Protein AF-A0A956C4Z6-F1 (afdb_monomer_lite)

Foldseek 3Di:
DDDDDDPDDDDDDPPPDPPDDPPPPPPDPPPLVVVVVVLVVLLVVLLCVLVVDPDFQDAVLVVLLVVLVCVVCVVVDPPSLQPDDDDPDQFFQQVVNVQLVVQCVPPNSSRSSSVLLSQLLQLQLVLQCVLCCLPPVDNHSVSSVVSNVVSDDPCSNNSVSLVSNLLSLLSNLLSLLVSLVVQQQCVVVVHDDPVVSVVSLLVSLVSLLVSGSSHPVSSVVSLVSSLCVLCVDGPNVSSVVSNVSCVNNVVSNVVVCVQVVPDPDDPSHDPDDDDDPDPQDDPVSVVVCVVPVPPPPDPPDPPPPD

pLDDT: mean 79.46, std 21.19, range [25.72, 98.69]

Secondary structure (DSSP, 8-state):
--------SSS-----PPP-------------HHHHHHHHHHHHHHHHHHHH-S----SHHHHHHHHHHHHHHGGG-TTHHHH-----S--TTHHHHHHHHHHHHHHHHHHHHHHHHHHHHHHHHHHHHHHHHHHH----THHHHHHHHHTSSHHHHTT-HHHHHHHHHHHHHHHHHHHHHHHHHHHHTT-S-HHHHHHHHHHHHHHHHHHHHH-HHHHHHHHHHHHHHHHHSSSHHHHHHGGGGGHHHHHHHHHHHHHHTT-SS-TT--S-------S--SHHHHHHHHHS-----S--------

Radius of gyration: 27.44 Å; chains: 1; bounding box: 96×44×82 Å

Sequence (306 aa):
MGLQASSSEASALVEDAPASAPGSAVGARVSDGPRWGALCAVVVAATLVFWLFEALPFQDLPAHAGLIAMRHRFADSAFEQQFFVLAPHIGPYSLFRFLGEGFVRVVGPVGAVRALATLPVVATPVALVFARRRLFGETSPTFGFIGVTLSFGLMTLLGFASYLLGVAVMIVGLVLWLDLLAGVDAAAAGVGTARSLRTKEIVVGLYAPLAFVAHGHAFLLLLLTCGVSAIATGARAARVVRGRAFVPALGLAAWVAWLERGATTPPGSVPVVAPLTPHFHGPLEKFELLVTPTLMTRTGIDFTVA

Structure (mmCIF, N/CA/C/O backbone):
data_AF-A0A956C4Z6-F1
#
_entry.id   AF-A0A956C4Z6-F1
#
loop_
_atom_site.group_PDB
_atom_site.id
_atom_site.type_symbol
_atom_site.label_atom_id
_atom_site.label_alt_id
_atom_site.label_comp_id
_atom_site.label_asym_id
_atom_site.label_entity_id
_atom_site.label_seq_id
_atom_site.pdbx_PDB_ins_code
_atom_site.Cartn_x
_atom_site.Cartn_y
_atom_site.Cartn_z
_atom_site.occupancy
_atom_site.B_iso_or_equiv
_atom_site.auth_seq_id
_atom_site.auth_comp_id
_atom_site.auth_asym_id
_atom_site.auth_atom_id
_atom_site.pdbx_PDB_model_num
ATOM 1 N N . MET A 1 1 ? -62.288 28.637 52.738 1.00 40.56 1 MET A N 1
ATOM 2 C CA . MET A 1 1 ? -61.504 29.634 51.977 1.00 40.56 1 MET A CA 1
ATOM 3 C C . MET A 1 1 ? -60.041 29.251 52.141 1.00 40.56 1 MET A C 1
ATOM 5 O O . MET A 1 1 ? -59.516 29.447 53.217 1.00 40.56 1 MET A O 1
ATOM 9 N N . GLY A 1 2 ? -59.382 28.519 51.251 1.00 41.69 2 GLY A N 1
ATOM 10 C CA . GLY A 1 2 ? -59.476 28.532 49.797 1.00 41.69 2 GLY A CA 1
ATOM 11 C C . GLY A 1 2 ? -58.332 29.388 49.263 1.00 41.69 2 GLY A C 1
ATOM 12 O O . GLY A 1 2 ? -58.532 30.583 49.115 1.00 41.69 2 GLY A O 1
ATOM 13 N N . LEU A 1 3 ? -57.165 28.767 49.054 1.00 39.00 3 LEU A N 1
ATOM 14 C CA . LEU A 1 3 ? -56.132 29.164 48.088 1.00 39.00 3 LEU A CA 1
ATOM 15 C C . LEU A 1 3 ? -55.118 28.015 47.932 1.00 39.00 3 LEU A C 1
ATOM 17 O O . LEU A 1 3 ? -54.241 27.791 48.763 1.00 39.00 3 LEU A O 1
ATOM 21 N N . GLN A 1 4 ? -55.334 27.257 46.859 1.00 39.28 4 GLN A N 1
ATOM 22 C CA . GLN A 1 4 ? -54.356 26.431 46.158 1.00 39.28 4 GLN A CA 1
ATOM 23 C C . GLN A 1 4 ? -53.338 27.335 45.447 1.00 39.28 4 GLN A C 1
ATOM 25 O O . GLN A 1 4 ? -53.743 28.316 44.830 1.00 39.28 4 GLN A O 1
ATOM 30 N N . ALA A 1 5 ? -52.061 26.949 45.474 1.00 40.03 5 ALA A N 1
ATOM 31 C CA . ALA A 1 5 ? -51.049 27.178 44.429 1.00 40.03 5 ALA A CA 1
ATOM 32 C C . ALA A 1 5 ? -49.787 26.399 44.855 1.00 40.03 5 ALA A C 1
ATOM 34 O O . ALA A 1 5 ? -49.103 26.768 45.802 1.00 40.03 5 ALA A O 1
ATOM 35 N N . SER A 1 6 ? -49.673 25.138 44.442 1.00 40.34 6 SER A N 1
ATOM 36 C CA . SER A 1 6 ? -48.955 24.692 43.234 1.00 40.34 6 SER A CA 1
ATOM 37 C C . SER A 1 6 ? -47.494 24.337 43.528 1.00 40.34 6 SER A C 1
ATOM 39 O O . SER A 1 6 ? -46.553 25.028 43.151 1.00 40.34 6 SER A O 1
ATOM 41 N N . SER A 1 7 ? -47.326 23.187 44.178 1.00 45.59 7 SER A N 1
ATOM 42 C CA . SER A 1 7 ? -46.167 22.318 43.995 1.00 45.59 7 SER A CA 1
ATOM 43 C C . SER A 1 7 ? -46.280 21.649 42.620 1.00 45.59 7 SER A C 1
ATOM 45 O O . SER A 1 7 ? -46.982 20.650 42.472 1.00 45.59 7 SER A O 1
ATOM 47 N N . SER A 1 8 ? -45.667 22.229 41.594 1.00 47.78 8 SER A N 1
ATOM 48 C CA . SER A 1 8 ? -45.599 21.641 40.253 1.00 47.78 8 SER A CA 1
ATOM 49 C C . SER A 1 8 ? -44.508 22.347 39.465 1.00 47.78 8 SER A C 1
ATOM 51 O O . SER A 1 8 ? -44.715 23.498 39.115 1.00 47.78 8 SER A O 1
ATOM 53 N N . GLU A 1 9 ? -43.379 21.661 39.250 1.00 43.50 9 GLU A N 1
ATOM 54 C CA . GLU A 1 9 ? -42.445 21.774 38.101 1.00 43.50 9 GLU A CA 1
ATOM 55 C C . GLU A 1 9 ? -41.021 21.322 38.481 1.00 43.50 9 GLU A C 1
ATOM 57 O O . GLU A 1 9 ? -40.045 22.054 38.362 1.00 43.50 9 GLU A O 1
ATOM 62 N N . ALA A 1 10 ? -40.871 20.083 38.958 1.00 39.84 10 ALA A N 1
ATOM 63 C CA . ALA A 1 10 ? -39.544 19.455 39.047 1.00 39.84 10 ALA A CA 1
ATOM 64 C C . ALA A 1 10 ? -39.573 17.935 38.816 1.00 39.84 10 ALA A C 1
ATOM 66 O O . ALA A 1 10 ? -38.676 17.210 39.238 1.00 39.84 10 ALA A O 1
ATOM 67 N N . SER A 1 11 ? -40.618 17.423 38.164 1.00 45.22 11 SER A N 1
ATOM 68 C CA . SER A 1 11 ? -40.744 16.001 37.851 1.00 45.22 11 SER A CA 1
ATOM 69 C C . SER A 1 11 ? -41.610 15.834 36.610 1.00 45.22 11 SER A C 1
ATOM 71 O O . SER A 1 11 ? -42.824 15.755 36.732 1.00 45.22 11 SER A O 1
ATOM 73 N N . ALA A 1 12 ? -40.987 15.901 35.429 1.00 44.72 12 ALA A N 1
ATOM 74 C CA . ALA A 1 12 ? -41.457 15.293 34.174 1.00 44.72 12 ALA A CA 1
ATOM 75 C C . ALA A 1 12 ? -40.659 15.838 32.979 1.00 44.72 12 ALA A C 1
ATOM 77 O O . ALA A 1 12 ? -41.189 16.599 32.185 1.00 44.72 12 ALA A O 1
ATOM 78 N N . LEU A 1 13 ? -39.393 15.443 32.842 1.00 40.12 13 LEU A N 1
ATOM 79 C CA . LEU A 1 13 ? -38.733 15.330 31.532 1.00 40.12 13 LEU A CA 1
ATOM 80 C C . LEU A 1 13 ? -37.767 14.136 31.583 1.00 40.12 13 LEU A C 1
ATOM 82 O O . LEU A 1 13 ? -36.566 14.249 31.359 1.00 40.12 13 LEU A O 1
ATOM 86 N N . VAL A 1 14 ? -38.311 12.973 31.952 1.00 42.25 14 VAL A N 1
ATOM 87 C CA . VAL A 1 14 ? -37.801 11.700 31.438 1.00 42.25 14 VAL A CA 1
ATOM 88 C C . VAL A 1 14 ? -38.531 11.533 30.117 1.00 42.25 14 VAL A C 1
ATOM 90 O O . VAL A 1 14 ? -39.682 11.114 30.077 1.00 42.25 14 VAL A O 1
ATOM 93 N N . GLU A 1 15 ? -37.906 12.024 29.056 1.00 40.09 15 GLU A N 1
ATOM 94 C CA . GLU A 1 15 ? -38.359 11.775 27.698 1.00 40.09 15 GLU A CA 1
ATOM 95 C C . GLU A 1 15 ? -38.112 10.284 27.438 1.00 40.09 15 GLU A C 1
ATOM 97 O O . GLU A 1 15 ? -36.966 9.835 27.361 1.00 40.09 15 GLU A O 1
ATOM 102 N N . ASP A 1 16 ? -39.196 9.506 27.432 1.00 38.66 16 ASP A N 1
ATOM 103 C CA . ASP A 1 16 ? -39.200 8.090 27.086 1.00 38.66 16 ASP A CA 1
ATOM 104 C C . ASP A 1 16 ? -38.552 7.917 25.708 1.00 38.66 16 ASP A C 1
ATOM 106 O O . ASP A 1 16 ? -39.163 8.151 24.663 1.00 38.66 16 ASP A O 1
ATOM 110 N N . ALA A 1 17 ? -37.286 7.503 25.704 1.00 40.25 17 ALA A N 1
ATOM 111 C CA . ALA A 1 17 ? -36.628 7.019 24.507 1.00 40.25 17 ALA A CA 1
ATOM 112 C C . ALA A 1 17 ? -37.447 5.826 23.983 1.00 40.25 17 ALA A C 1
ATOM 114 O O . ALA A 1 17 ? -37.621 4.850 24.722 1.00 40.25 17 ALA A O 1
ATOM 115 N N . PRO A 1 18 ? -37.962 5.856 22.740 1.00 40.34 18 PRO A N 1
ATOM 116 C CA . PRO A 1 18 ? -38.716 4.731 22.223 1.00 40.34 18 PRO A CA 1
ATOM 117 C C . PRO A 1 18 ? -37.805 3.506 22.184 1.00 40.34 18 PRO A C 1
ATOM 119 O O . PRO A 1 18 ? -36.757 3.498 21.534 1.00 40.34 18 PRO A O 1
ATOM 122 N N . ALA A 1 19 ? -38.221 2.479 22.924 1.00 38.34 19 ALA A N 1
ATOM 123 C CA . ALA A 1 19 ? -37.594 1.174 22.967 1.00 38.34 19 ALA A CA 1
ATOM 124 C C . ALA A 1 19 ? -37.327 0.675 21.541 1.00 38.34 19 ALA A C 1
ATOM 126 O O . ALA A 1 19 ? -38.242 0.538 20.727 1.00 38.34 19 ALA A O 1
ATOM 127 N N . SER A 1 20 ? -36.056 0.405 21.252 1.00 40.53 20 SER A N 1
ATOM 128 C CA . SER A 1 20 ? -35.593 -0.218 20.019 1.00 40.53 20 SER A CA 1
ATOM 129 C C . SER A 1 20 ? -36.411 -1.480 19.745 1.00 40.53 20 SER A C 1
ATOM 131 O O . SER A 1 20 ? -36.286 -2.478 20.455 1.00 40.53 20 SER A O 1
ATOM 133 N N . ALA A 1 21 ? -37.260 -1.441 18.720 1.00 36.41 21 ALA A N 1
ATOM 134 C CA . ALA A 1 21 ? -38.027 -2.601 18.298 1.00 36.41 21 ALA A CA 1
ATOM 135 C C . ALA A 1 21 ? -37.069 -3.748 17.906 1.00 36.41 21 ALA A C 1
ATOM 137 O O . ALA A 1 21 ? -36.189 -3.539 17.063 1.00 36.41 21 ALA A O 1
ATOM 138 N N . PRO A 1 22 ? -37.228 -4.973 18.444 1.00 45.53 22 PRO A N 1
ATOM 139 C CA . PRO A 1 22 ? -36.510 -6.144 17.961 1.00 45.53 22 PRO A CA 1
ATOM 140 C C . PRO A 1 22 ? -37.179 -6.627 16.669 1.00 45.53 22 PRO A C 1
ATOM 142 O O . PRO A 1 22 ? -37.933 -7.596 16.637 1.00 45.53 22 PRO A O 1
ATOM 145 N N . GLY A 1 23 ? -36.919 -5.913 15.576 1.00 35.22 23 GLY A N 1
ATOM 146 C CA . GLY A 1 23 ? -37.319 -6.312 14.234 1.00 35.22 23 GLY A CA 1
ATOM 147 C C . GLY A 1 23 ? -36.351 -7.348 13.677 1.00 35.22 23 GLY A C 1
ATOM 148 O O . GLY A 1 23 ? -35.486 -7.017 12.870 1.00 35.22 23 GLY A O 1
ATOM 149 N N . SER A 1 24 ? -36.500 -8.607 14.095 1.00 49.44 24 SER A N 1
ATOM 150 C CA . SER A 1 24 ? -35.960 -9.762 13.369 1.00 49.44 24 SER A CA 1
ATOM 151 C C . SER A 1 24 ? -36.706 -9.893 12.038 1.00 49.44 24 SER A C 1
ATOM 153 O O . SER A 1 24 ? -37.608 -10.711 11.872 1.00 49.44 24 SER A O 1
ATOM 155 N N . ALA A 1 25 ? -36.361 -9.036 11.078 1.00 43.41 25 ALA A N 1
ATOM 156 C CA . ALA A 1 25 ? -36.674 -9.279 9.687 1.00 43.41 25 ALA A CA 1
ATOM 157 C C . ALA A 1 25 ? -35.674 -10.329 9.199 1.00 43.41 25 ALA A C 1
ATOM 159 O O . ALA A 1 25 ? -34.523 -10.023 8.882 1.00 43.41 25 ALA A O 1
ATOM 160 N N . VAL A 1 26 ? -36.119 -11.585 9.147 1.00 47.50 26 VAL A N 1
ATOM 161 C CA . VAL A 1 26 ? -35.497 -12.630 8.329 1.00 47.50 26 VAL A CA 1
ATOM 162 C C . VAL A 1 26 ? -35.683 -12.204 6.871 1.00 47.50 26 VAL A C 1
ATOM 164 O O . VAL A 1 26 ? -36.580 -12.655 6.166 1.00 47.50 26 VAL A O 1
ATOM 167 N N . GLY A 1 27 ? -34.879 -11.233 6.443 1.00 44.81 27 GLY A N 1
ATOM 168 C CA . GLY A 1 27 ? -34.802 -10.804 5.062 1.00 44.81 27 GLY A CA 1
ATOM 169 C C . GLY A 1 27 ? -34.273 -11.970 4.244 1.00 44.81 27 GLY A C 1
ATOM 170 O O . GLY A 1 27 ? -33.222 -12.533 4.566 1.00 44.81 27 GLY A O 1
ATOM 171 N N . ALA A 1 28 ? -35.014 -12.346 3.203 1.00 45.59 28 ALA A N 1
ATOM 172 C CA . ALA A 1 28 ? -34.539 -13.265 2.184 1.00 45.59 28 ALA A CA 1
ATOM 173 C C . ALA A 1 28 ? -33.113 -12.854 1.789 1.00 45.59 28 ALA A C 1
ATOM 175 O O . ALA A 1 28 ? -32.886 -11.713 1.383 1.00 45.59 28 ALA A O 1
ATOM 176 N N . ARG A 1 29 ? -32.140 -13.759 1.960 1.00 56.44 29 ARG A N 1
ATOM 177 C CA . ARG A 1 29 ? -30.768 -13.537 1.495 1.00 56.44 29 ARG A CA 1
ATOM 178 C C . ARG A 1 29 ? -30.821 -13.425 -0.023 1.00 56.44 29 ARG A C 1
ATOM 180 O O . ARG A 1 29 ? -30.769 -14.434 -0.720 1.00 56.44 29 ARG A O 1
ATOM 187 N N . VAL A 1 30 ? -30.967 -12.205 -0.532 1.00 62.41 30 VAL A N 1
ATOM 188 C CA . VAL A 1 30 ? -30.749 -11.910 -1.945 1.00 62.41 30 VAL A CA 1
ATOM 189 C C . VAL A 1 30 ? -29.339 -12.394 -2.245 1.00 62.41 30 VAL A C 1
ATOM 191 O O . VAL A 1 30 ? -28.389 -11.989 -1.575 1.00 62.41 30 VAL A O 1
ATOM 194 N N . SER A 1 31 ? -29.199 -13.334 -3.180 1.00 74.75 31 SER A N 1
ATOM 195 C CA . SER A 1 31 ? -27.875 -13.846 -3.505 1.00 74.75 31 SER A CA 1
ATOM 196 C C . SER A 1 31 ? -27.073 -12.693 -4.103 1.00 74.75 31 SER A C 1
ATOM 198 O O . SER A 1 31 ? -27.424 -12.194 -5.171 1.00 74.75 31 SER A O 1
ATOM 200 N N . ASP A 1 32 ? -25.997 -12.271 -3.445 1.00 84.00 32 ASP A N 1
ATOM 201 C CA . ASP A 1 32 ? -25.105 -11.240 -3.989 1.00 84.00 32 ASP A CA 1
ATOM 202 C C . ASP A 1 32 ? -24.215 -11.774 -5.128 1.00 84.00 32 ASP A C 1
ATOM 204 O O . ASP A 1 32 ? -23.458 -11.016 -5.734 1.00 84.00 32 ASP A O 1
ATOM 208 N N . GLY A 1 33 ? -24.319 -13.067 -5.462 1.00 89.56 33 GLY A N 1
ATOM 209 C CA . GLY A 1 33 ? -23.545 -13.737 -6.513 1.00 89.56 33 GLY A CA 1
ATOM 210 C C . GLY A 1 33 ? -23.500 -12.982 -7.850 1.00 89.56 33 GLY A C 1
ATOM 211 O O . GLY A 1 33 ? -22.400 -12.734 -8.345 1.00 89.56 33 GLY A O 1
ATOM 212 N N . PRO A 1 34 ? -24.637 -12.526 -8.413 1.00 94.31 34 PRO A N 1
ATOM 213 C CA . PRO A 1 34 ? -24.643 -11.745 -9.650 1.00 94.31 34 PRO A CA 1
ATOM 214 C C . PRO A 1 34 ? -23.878 -10.419 -9.543 1.00 94.31 34 PRO A C 1
ATOM 216 O O . PRO A 1 34 ? -23.201 -10.023 -10.487 1.00 94.31 34 PRO A O 1
ATOM 219 N N . ARG A 1 35 ? -23.930 -9.741 -8.387 1.00 94.94 35 ARG A N 1
ATOM 220 C CA . ARG A 1 35 ? -23.218 -8.469 -8.168 1.00 94.94 35 ARG A CA 1
ATOM 221 C C . ARG A 1 35 ? -21.710 -8.675 -8.065 1.00 94.94 35 ARG A C 1
ATOM 223 O O . ARG A 1 35 ? -20.947 -7.870 -8.589 1.00 94.94 35 ARG A O 1
ATOM 230 N N . TRP A 1 36 ? -21.281 -9.761 -7.427 1.00 96.69 36 TRP A N 1
ATOM 231 C CA . TRP A 1 36 ? -19.877 -10.169 -7.402 1.00 96.69 36 TRP A CA 1
ATOM 232 C C . TRP A 1 36 ? -19.373 -10.569 -8.791 1.00 96.69 36 TRP A C 1
ATOM 234 O O . TRP A 1 36 ? -18.283 -10.157 -9.179 1.00 96.69 36 TRP A O 1
ATOM 244 N N . GLY A 1 37 ? -20.188 -11.289 -9.568 1.00 97.12 37 GLY A N 1
ATOM 245 C CA . GLY A 1 37 ? -19.902 -11.579 -10.975 1.00 97.12 37 GLY A CA 1
ATOM 246 C C . GLY A 1 37 ? -19.734 -10.304 -11.805 1.00 97.12 37 GLY A C 1
ATOM 247 O O . GLY A 1 37 ? -18.757 -10.175 -12.540 1.00 97.12 37 GLY A O 1
ATOM 248 N N . ALA A 1 38 ? -20.626 -9.326 -11.622 1.00 97.12 38 ALA A N 1
ATOM 249 C CA . ALA A 1 38 ? -20.527 -8.021 -12.269 1.00 97.12 38 ALA A CA 1
ATOM 250 C C . ALA A 1 38 ? -19.259 -7.254 -11.855 1.00 97.12 38 ALA A C 1
ATOM 252 O O . ALA A 1 38 ? -18.588 -6.692 -12.716 1.00 97.12 38 ALA A O 1
ATOM 253 N N . LEU A 1 39 ? -18.880 -7.271 -10.570 1.00 97.44 39 LEU A N 1
ATOM 254 C CA . LEU A 1 39 ? -17.631 -6.656 -10.112 1.00 97.44 39 LEU A CA 1
ATOM 255 C C . LEU A 1 39 ? -16.415 -7.305 -10.782 1.00 97.44 39 LEU A C 1
ATOM 257 O O . LEU A 1 39 ? -15.559 -6.592 -11.295 1.00 97.44 39 LEU A O 1
ATOM 261 N N . CYS A 1 40 ? -16.349 -8.638 -10.822 1.00 97.62 40 CYS A N 1
ATOM 262 C CA . CYS A 1 40 ? -15.264 -9.349 -11.498 1.00 97.62 40 CYS A CA 1
ATOM 263 C C . CYS A 1 40 ? -15.195 -8.991 -12.986 1.00 97.62 40 CYS A C 1
ATOM 265 O O . CYS A 1 40 ? -14.111 -8.706 -13.489 1.00 97.62 40 CYS A O 1
ATOM 267 N N . ALA A 1 41 ? -16.337 -8.954 -13.679 1.00 97.88 41 ALA A N 1
ATOM 268 C CA . ALA A 1 41 ? -16.397 -8.567 -15.086 1.00 97.88 41 ALA A CA 1
ATOM 269 C C . ALA A 1 41 ? -15.901 -7.129 -15.306 1.00 97.88 41 ALA A C 1
ATOM 271 O O . ALA A 1 41 ? -15.117 -6.883 -16.220 1.00 97.88 41 ALA A O 1
ATOM 272 N N . VAL A 1 42 ? -16.297 -6.192 -14.438 1.00 97.69 42 VAL A N 1
ATOM 273 C CA . VAL A 1 42 ? -15.848 -4.795 -14.491 1.00 97.69 42 VAL A CA 1
ATOM 274 C C . VAL A 1 42 ? -14.353 -4.675 -14.202 1.00 97.69 42 VAL A C 1
ATOM 276 O O . VAL A 1 42 ? -13.669 -3.949 -14.915 1.00 97.69 42 VAL A O 1
ATOM 279 N N . VAL A 1 43 ? -13.818 -5.402 -13.215 1.00 97.62 43 VAL A N 1
ATOM 280 C CA . VAL A 1 43 ? -12.372 -5.436 -12.947 1.00 97.62 43 VAL A CA 1
ATOM 281 C C . VAL A 1 43 ? -11.623 -5.979 -14.162 1.00 97.62 43 VAL A C 1
ATOM 283 O O . VAL A 1 43 ? -10.664 -5.355 -14.592 1.00 97.62 43 VAL A O 1
ATOM 286 N N . VAL A 1 44 ? -12.069 -7.082 -14.770 1.00 97.38 44 VAL A N 1
ATOM 287 C CA . VAL A 1 44 ? -11.440 -7.624 -15.989 1.00 97.38 44 VAL A CA 1
ATOM 288 C C . VAL A 1 44 ? -11.490 -6.611 -17.136 1.00 97.38 44 VAL A C 1
ATOM 290 O O . VAL A 1 44 ? -10.469 -6.343 -17.759 1.00 97.38 44 VAL A O 1
ATOM 293 N N . ALA A 1 45 ? -12.644 -5.995 -17.396 1.00 96.19 45 ALA A N 1
ATOM 294 C CA . ALA A 1 45 ? -12.768 -4.968 -18.428 1.00 96.19 45 ALA A CA 1
ATOM 295 C C . ALA A 1 45 ? -11.839 -3.770 -18.163 1.00 96.19 45 ALA A C 1
ATOM 297 O O . ALA A 1 45 ? -11.189 -3.266 -19.077 1.00 96.19 45 ALA A O 1
ATOM 298 N N . ALA A 1 46 ? -11.732 -3.352 -16.903 1.00 94.12 46 ALA A N 1
ATOM 299 C CA . ALA A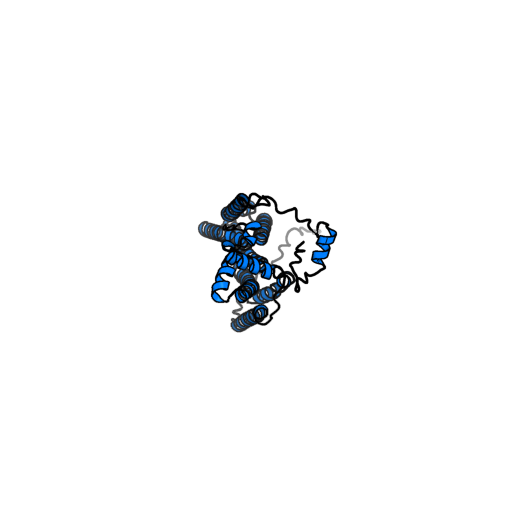 1 46 ? -10.853 -2.280 -16.473 1.00 94.12 46 ALA A CA 1
ATOM 300 C C . ALA A 1 46 ? -9.370 -2.621 -16.664 1.00 94.12 46 ALA A C 1
ATOM 302 O O . ALA A 1 46 ? -8.604 -1.762 -17.081 1.00 94.12 46 ALA A O 1
ATOM 303 N N . THR A 1 47 ? -8.934 -3.853 -16.394 1.00 94.44 47 THR A N 1
ATOM 304 C CA . THR A 1 47 ? -7.525 -4.230 -16.579 1.00 94.44 47 THR A CA 1
ATOM 305 C C . THR A 1 47 ? -7.155 -4.380 -18.050 1.00 94.44 47 THR A C 1
ATOM 307 O O . THR A 1 47 ? -6.026 -4.059 -18.423 1.00 94.44 47 THR A O 1
ATOM 310 N N . LEU A 1 48 ? -8.098 -4.791 -18.907 1.00 93.69 48 LEU A N 1
ATOM 311 C CA . LEU A 1 48 ? -7.882 -4.940 -20.349 1.00 93.69 48 LEU A CA 1
ATOM 312 C C . LEU A 1 48 ? -7.395 -3.654 -21.027 1.00 93.69 48 LEU A C 1
ATOM 314 O O . LEU A 1 48 ? -6.709 -3.746 -22.042 1.00 93.69 48 LEU A O 1
ATOM 318 N N . VAL A 1 49 ? -7.645 -2.470 -20.463 1.00 89.44 49 VAL A N 1
ATOM 319 C CA . VAL A 1 49 ? -7.127 -1.209 -21.021 1.00 89.44 49 VAL A CA 1
ATOM 320 C C . VAL A 1 49 ? -5.593 -1.175 -21.097 1.00 89.44 49 VAL A C 1
ATOM 322 O O . VAL A 1 49 ? -5.038 -0.565 -22.002 1.00 89.44 49 VAL A O 1
ATOM 325 N N . PHE A 1 50 ? -4.882 -1.882 -20.214 1.00 88.81 50 PHE A N 1
ATOM 326 C CA . PHE A 1 50 ? -3.417 -1.970 -20.281 1.00 88.81 50 PHE A CA 1
ATOM 327 C C . PHE A 1 50 ? -2.925 -3.007 -21.291 1.00 88.81 50 PHE A C 1
ATOM 329 O O . PHE A 1 50 ? -1.746 -3.037 -21.629 1.00 88.81 50 PHE A O 1
ATOM 336 N N . TRP A 1 51 ? -3.802 -3.889 -21.761 1.00 90.75 51 TRP A N 1
ATOM 337 C CA . TRP A 1 51 ? -3.434 -4.998 -22.636 1.00 90.75 51 TRP A CA 1
ATOM 338 C C . TRP A 1 51 ? -3.893 -4.783 -24.078 1.00 90.75 51 TRP A C 1
ATOM 340 O O . TRP A 1 51 ? -3.192 -5.193 -25.001 1.00 90.75 51 TRP A O 1
ATOM 350 N N . LEU A 1 52 ? -5.029 -4.115 -24.278 1.00 88.62 52 LEU A N 1
ATOM 351 C CA . LEU A 1 52 ? -5.619 -3.878 -25.595 1.00 88.62 52 LEU A CA 1
ATOM 352 C C . LEU A 1 52 ? -5.055 -2.641 -26.299 1.00 88.62 52 LEU A C 1
ATOM 354 O O . LEU A 1 52 ? -5.056 -2.598 -27.524 1.00 88.62 52 LEU A O 1
ATOM 358 N N . PHE A 1 53 ? -4.559 -1.653 -25.552 1.00 81.31 53 PHE A N 1
ATOM 359 C CA . PHE A 1 53 ? -4.024 -0.421 -26.127 1.00 81.31 53 PHE A CA 1
ATOM 360 C C . PHE A 1 53 ? -2.494 -0.441 -26.163 1.00 81.31 53 PHE A C 1
ATOM 362 O O . PHE A 1 53 ? -1.829 -0.875 -25.221 1.00 81.31 53 PHE A O 1
ATOM 369 N N . GLU A 1 54 ? -1.921 0.032 -27.270 1.00 74.81 54 GLU A N 1
ATOM 370 C CA . GLU A 1 54 ? -0.466 0.130 -27.441 1.00 74.81 54 GLU A CA 1
ATOM 371 C C . GLU A 1 54 ? 0.137 1.248 -26.580 1.00 74.81 54 GLU A C 1
ATOM 373 O O . GLU A 1 54 ? 1.210 1.077 -26.003 1.00 74.81 54 GLU A O 1
ATOM 378 N N . ALA A 1 55 ? -0.584 2.364 -26.448 1.00 67.75 55 ALA A N 1
ATOM 379 C CA . ALA A 1 55 ? -0.184 3.519 -25.658 1.00 67.75 55 ALA A CA 1
ATOM 380 C C . ALA A 1 55 ? -0.505 3.308 -24.167 1.00 67.75 55 ALA A C 1
ATOM 382 O O . ALA A 1 55 ? -1.655 3.425 -23.742 1.00 67.75 55 ALA A O 1
ATOM 383 N N . LEU A 1 56 ? 0.520 2.996 -23.372 1.00 66.00 56 LEU A N 1
ATOM 384 C CA . LEU A 1 56 ? 0.423 2.904 -21.913 1.00 66.00 56 LEU A CA 1
ATOM 385 C C . LEU A 1 56 ? 0.647 4.277 -21.262 1.00 66.00 56 LEU A C 1
ATOM 387 O O . LEU A 1 56 ? 1.413 5.070 -21.800 1.00 66.00 56 LEU A O 1
ATOM 391 N N . PRO A 1 57 ? 0.039 4.558 -20.096 1.00 62.41 57 PRO A N 1
ATOM 392 C CA . PRO A 1 57 ? 0.257 5.811 -19.375 1.00 62.41 57 PRO A CA 1
ATOM 393 C C . PRO A 1 57 ? 1.747 6.090 -19.089 1.00 62.41 57 PRO A C 1
ATOM 395 O O . PRO A 1 57 ? 2.524 5.183 -18.782 1.00 62.41 57 PRO A O 1
ATOM 398 N N . PHE A 1 58 ? 2.140 7.360 -19.237 1.00 59.88 58 PHE A N 1
ATOM 399 C CA . PHE A 1 58 ? 3.354 7.717 -19.990 1.00 59.88 58 PHE A CA 1
ATOM 400 C C . PHE A 1 58 ? 4.585 8.190 -19.195 1.00 59.88 58 PHE A C 1
ATOM 402 O O . PHE A 1 58 ? 5.598 8.463 -19.832 1.00 59.88 58 PHE A O 1
ATOM 409 N N . GLN A 1 59 ? 4.572 8.289 -17.859 1.00 65.69 59 GLN A N 1
ATOM 410 C CA . GLN A 1 59 ? 5.735 8.849 -17.137 1.00 65.69 59 GLN A CA 1
ATOM 411 C C . GLN A 1 59 ? 6.492 7.815 -16.296 1.00 65.69 59 GLN A C 1
ATOM 413 O O . GLN A 1 59 ? 7.634 7.484 -16.607 1.00 65.69 59 GLN A O 1
ATOM 418 N N . ASP A 1 60 ? 5.878 7.273 -15.244 1.00 70.31 60 ASP A N 1
ATOM 419 C CA . ASP A 1 60 ? 6.626 6.476 -14.254 1.00 70.31 60 ASP A CA 1
ATOM 420 C C . ASP A 1 60 ? 6.857 5.019 -14.708 1.00 70.31 60 ASP A C 1
ATOM 422 O O . ASP A 1 60 ? 7.941 4.463 -14.542 1.00 70.31 60 ASP A O 1
ATOM 426 N N . LEU A 1 61 ? 5.878 4.393 -15.368 1.00 70.62 61 LEU A N 1
ATOM 427 C CA . LEU A 1 61 ? 5.987 3.008 -15.855 1.00 70.62 61 LEU A CA 1
ATOM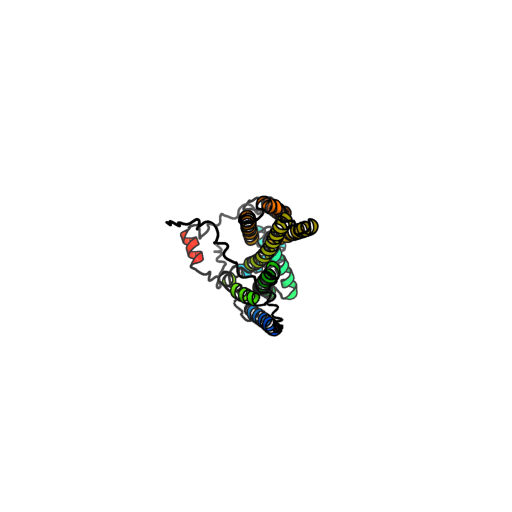 428 C C . LEU A 1 61 ? 7.149 2.780 -16.849 1.00 70.62 61 LEU A C 1
ATOM 430 O O . LEU A 1 61 ? 7.903 1.822 -16.646 1.00 70.62 61 LEU A O 1
ATOM 434 N N . PRO A 1 62 ? 7.355 3.628 -17.880 1.00 71.12 62 PRO A N 1
ATOM 435 C CA . PRO A 1 62 ? 8.535 3.532 -18.740 1.00 71.12 62 PRO A CA 1
ATOM 436 C C . PRO A 1 62 ? 9.855 3.703 -17.980 1.00 71.12 62 PRO A C 1
ATOM 438 O O . PRO A 1 62 ? 10.820 3.005 -18.291 1.00 71.12 62 PRO A O 1
ATOM 441 N N . ALA A 1 63 ? 9.899 4.561 -16.954 1.00 73.75 63 ALA A N 1
ATOM 442 C CA . ALA A 1 63 ? 11.088 4.734 -16.121 1.00 73.75 63 ALA A CA 1
ATOM 443 C C . ALA A 1 63 ? 11.428 3.449 -15.344 1.00 73.75 63 ALA A C 1
ATOM 445 O O . ALA A 1 63 ? 12.580 3.011 -15.350 1.00 73.75 63 ALA A O 1
ATOM 446 N N . HIS A 1 64 ? 10.432 2.773 -14.754 1.00 74.50 64 HIS A N 1
ATOM 447 C CA . HIS A 1 64 ? 10.642 1.467 -14.105 1.00 74.50 64 HIS A CA 1
ATOM 448 C C . HIS A 1 64 ? 11.106 0.395 -15.095 1.00 74.50 64 HIS A C 1
ATOM 450 O O . HIS A 1 64 ? 12.000 -0.388 -14.775 1.00 74.50 64 HIS A O 1
ATOM 456 N N . ALA A 1 65 ? 10.546 0.372 -16.307 1.00 74.50 65 ALA A N 1
ATOM 457 C CA . ALA A 1 65 ? 10.980 -0.541 -17.365 1.00 74.50 65 ALA A CA 1
ATOM 458 C C . ALA A 1 65 ? 12.440 -0.287 -17.771 1.00 74.50 65 ALA A C 1
ATOM 460 O O . ALA A 1 65 ? 13.227 -1.228 -17.886 1.00 74.50 65 ALA A O 1
ATOM 461 N N . GLY A 1 66 ? 12.806 0.988 -17.930 1.00 77.19 66 GLY A N 1
ATOM 462 C CA . GLY A 1 66 ? 14.165 1.433 -18.213 1.00 77.19 66 GLY A CA 1
ATOM 463 C C . GLY A 1 66 ? 15.146 1.013 -17.124 1.00 77.19 66 GLY A C 1
ATOM 464 O O . GLY A 1 66 ? 16.197 0.471 -17.446 1.00 77.19 66 GLY A O 1
ATOM 465 N N . LEU A 1 67 ? 14.780 1.160 -15.846 1.00 77.12 67 LEU A N 1
ATOM 466 C CA . LEU A 1 67 ? 15.598 0.713 -14.713 1.00 77.12 67 LEU A CA 1
ATOM 467 C C . LEU A 1 67 ? 15.795 -0.807 -14.689 1.00 77.12 67 LEU A C 1
ATOM 469 O O . LEU A 1 67 ? 16.894 -1.277 -14.390 1.00 77.12 67 LEU A O 1
ATOM 473 N N . ILE A 1 68 ? 14.758 -1.587 -15.012 1.00 75.69 68 ILE A N 1
ATOM 474 C CA . ILE A 1 68 ? 14.889 -3.044 -15.133 1.00 75.69 68 ILE A CA 1
ATOM 475 C C . ILE A 1 68 ? 15.830 -3.376 -16.294 1.00 75.69 68 ILE A C 1
ATOM 477 O O . ILE A 1 68 ? 16.809 -4.084 -16.093 1.00 75.69 68 ILE A O 1
ATOM 481 N N . ALA A 1 69 ? 15.610 -2.818 -17.485 1.00 79.62 69 ALA A N 1
ATOM 482 C CA . ALA A 1 69 ? 16.477 -3.061 -18.638 1.00 79.62 69 ALA A CA 1
ATOM 483 C C . ALA A 1 69 ? 17.937 -2.657 -18.363 1.00 79.62 69 ALA A C 1
ATOM 485 O O . ALA A 1 69 ? 18.853 -3.418 -18.669 1.00 79.62 69 ALA A O 1
ATOM 486 N N . MET A 1 70 ? 18.146 -1.498 -17.731 1.00 82.06 70 MET A N 1
ATOM 487 C CA . MET A 1 70 ? 19.451 -1.013 -17.284 1.00 82.06 70 MET A CA 1
ATOM 488 C C . MET A 1 70 ? 20.118 -2.022 -16.351 1.00 82.06 70 MET A C 1
ATOM 490 O O . MET A 1 70 ? 21.262 -2.388 -16.584 1.00 82.06 70 MET A O 1
ATOM 494 N N . ARG A 1 71 ? 19.399 -2.545 -15.349 1.00 80.50 71 ARG A N 1
ATOM 495 C CA . ARG A 1 71 ? 19.923 -3.563 -14.426 1.00 80.50 71 ARG A CA 1
ATOM 496 C C . ARG A 1 71 ? 20.407 -4.820 -15.152 1.00 80.50 71 ARG A C 1
ATOM 498 O O . ARG A 1 71 ? 21.431 -5.371 -14.763 1.00 80.50 71 ARG A O 1
ATOM 505 N N . HIS A 1 72 ? 19.683 -5.270 -16.177 1.00 81.88 72 HIS A N 1
ATOM 506 C CA . HIS A 1 72 ? 20.037 -6.472 -16.944 1.00 81.88 72 HIS A CA 1
ATOM 507 C C . HIS A 1 72 ? 21.272 -6.263 -17.831 1.00 81.88 72 HIS A C 1
ATOM 509 O O . HIS A 1 72 ? 22.027 -7.207 -18.019 1.00 81.88 72 HIS A O 1
ATOM 515 N N . ARG A 1 73 ? 21.519 -5.039 -18.324 1.00 85.00 73 ARG A N 1
ATOM 516 C CA . ARG A 1 73 ? 22.719 -4.699 -19.119 1.00 85.00 73 ARG A CA 1
ATOM 517 C C . ARG A 1 73 ? 23.875 -4.108 -18.307 1.00 85.00 73 ARG A C 1
ATOM 519 O O . ARG A 1 73 ? 24.942 -3.877 -18.863 1.00 85.00 73 ARG A O 1
ATOM 526 N N . PHE A 1 74 ? 23.668 -3.814 -17.022 1.00 83.50 74 PHE A N 1
ATOM 527 C CA . PHE A 1 74 ? 24.604 -3.023 -16.215 1.00 83.50 74 PHE A CA 1
ATOM 528 C C . PHE A 1 74 ? 25.994 -3.663 -16.123 1.00 83.50 74 PHE A C 1
ATOM 530 O O . PHE A 1 74 ? 26.998 -2.964 -16.220 1.00 83.50 74 PHE A O 1
ATOM 537 N N . ALA A 1 75 ? 26.059 -4.991 -15.976 1.00 82.38 75 ALA A N 1
ATOM 538 C CA . ALA A 1 75 ? 27.324 -5.722 -15.882 1.00 82.38 75 ALA A CA 1
ATOM 539 C C . ALA A 1 75 ? 28.194 -5.571 -17.144 1.00 82.38 75 ALA A C 1
ATOM 541 O O . ALA A 1 75 ? 29.416 -5.513 -17.036 1.00 82.38 75 ALA A O 1
ATOM 542 N N . ASP A 1 76 ? 27.557 -5.420 -18.307 1.00 85.81 76 ASP A N 1
ATOM 543 C CA . ASP A 1 76 ? 28.218 -5.392 -19.614 1.00 85.81 76 ASP A CA 1
ATOM 544 C C . ASP A 1 76 ? 28.297 -3.977 -20.219 1.00 85.81 76 ASP A C 1
ATOM 546 O O . ASP A 1 76 ? 28.822 -3.790 -21.316 1.00 85.81 76 ASP A O 1
ATOM 550 N N . SER A 1 77 ? 27.772 -2.957 -19.530 1.00 79.06 77 SER A N 1
ATOM 551 C CA . SER A 1 77 ? 27.706 -1.588 -20.044 1.00 79.06 77 SER A CA 1
ATOM 552 C C . SER A 1 77 ? 28.678 -0.657 -19.327 1.00 79.06 77 SER A C 1
ATOM 554 O O . SER A 1 77 ? 28.359 -0.067 -18.295 1.00 79.06 77 SER A O 1
ATOM 556 N N . ALA A 1 78 ? 29.850 -0.456 -19.938 1.00 79.25 78 ALA A N 1
ATOM 557 C CA . ALA A 1 78 ? 30.839 0.516 -19.469 1.00 79.25 78 ALA A CA 1
ATOM 558 C C . ALA A 1 78 ? 30.280 1.949 -19.403 1.00 79.25 78 ALA A C 1
ATOM 560 O O . ALA A 1 78 ? 30.719 2.729 -18.567 1.00 79.25 78 ALA A O 1
ATOM 561 N N . PHE A 1 79 ? 29.303 2.287 -20.255 1.00 79.00 79 PHE A N 1
ATOM 562 C CA . PHE A 1 79 ? 28.589 3.564 -20.193 1.00 79.00 79 PHE A CA 1
ATOM 563 C C . PHE A 1 79 ? 27.764 3.680 -18.905 1.00 79.00 79 PHE A C 1
ATOM 565 O O . PHE A 1 79 ? 27.951 4.620 -18.144 1.00 79.00 79 PHE A O 1
ATOM 572 N N . GLU A 1 80 ? 26.892 2.711 -18.609 1.00 77.94 80 GLU A N 1
ATOM 573 C CA . GLU A 1 80 ? 26.021 2.772 -17.422 1.00 77.94 80 GLU A CA 1
ATOM 574 C C . GLU A 1 80 ? 26.832 2.767 -16.118 1.00 77.94 80 GLU A C 1
ATOM 576 O O . GLU A 1 80 ? 26.483 3.460 -15.165 1.00 77.94 80 GLU A O 1
ATOM 581 N N . GLN A 1 81 ? 27.954 2.042 -16.089 1.00 79.69 81 GLN A N 1
ATOM 582 C CA . GLN A 1 81 ? 28.872 1.995 -14.946 1.00 79.69 81 GLN A CA 1
ATOM 583 C C . GLN A 1 81 ? 29.535 3.348 -14.632 1.00 79.69 81 GLN A C 1
ATOM 585 O O . GLN A 1 81 ? 30.070 3.519 -13.538 1.00 79.69 81 GLN A O 1
ATOM 590 N N . GLN A 1 82 ? 29.493 4.319 -15.554 1.00 71.94 82 GLN A N 1
ATOM 591 C CA . GLN A 1 82 ? 29.974 5.679 -15.291 1.00 71.94 82 GLN A CA 1
ATOM 592 C C . GLN A 1 82 ? 28.983 6.502 -14.463 1.00 71.94 82 GLN A C 1
ATOM 594 O O . GLN A 1 82 ? 29.403 7.348 -13.674 1.00 71.94 82 GLN A O 1
ATOM 599 N N . PHE A 1 83 ? 27.681 6.263 -14.641 1.00 73.44 83 PHE A N 1
ATOM 600 C CA . PHE A 1 83 ? 26.616 7.108 -14.089 1.00 73.44 83 PHE A CA 1
ATOM 601 C C . PHE A 1 83 ? 25.835 6.441 -12.958 1.00 73.44 83 PHE A C 1
ATOM 603 O O . PHE A 1 83 ? 25.237 7.130 -12.131 1.00 73.44 83 PHE A O 1
ATOM 610 N N . PHE A 1 84 ? 25.834 5.111 -12.905 1.00 75.50 84 PHE A N 1
ATOM 611 C CA . PHE A 1 84 ? 25.037 4.339 -11.966 1.00 75.50 84 PHE A CA 1
ATOM 612 C C . PHE A 1 84 ? 25.913 3.379 -11.170 1.00 75.50 84 PHE A C 1
ATOM 614 O O . PHE A 1 84 ? 26.890 2.826 -11.668 1.00 75.50 84 PHE A O 1
ATOM 621 N N . VAL A 1 85 ? 25.511 3.125 -9.927 1.00 73.06 85 VAL A N 1
ATOM 622 C CA . VAL A 1 85 ? 26.049 2.026 -9.124 1.00 73.06 85 VAL A CA 1
ATOM 623 C C . VAL A 1 85 ? 24.939 1.043 -8.792 1.00 73.06 85 VAL A C 1
ATOM 625 O O . VAL A 1 85 ? 23.760 1.400 -8.694 1.00 73.06 85 VAL A O 1
ATOM 628 N N . LEU A 1 86 ? 25.319 -0.209 -8.559 1.00 72.50 86 LEU A N 1
ATOM 629 C CA . LEU A 1 86 ? 24.378 -1.209 -8.092 1.00 72.50 86 LEU A CA 1
ATOM 630 C C . LEU A 1 86 ? 24.063 -0.985 -6.605 1.00 72.50 86 LEU A C 1
ATOM 632 O O . LEU A 1 86 ? 24.940 -1.073 -5.750 1.00 72.50 86 LEU A O 1
ATOM 636 N N . ALA A 1 87 ? 22.787 -0.763 -6.305 1.00 73.19 87 ALA A N 1
ATOM 637 C CA . ALA A 1 87 ? 22.250 -0.631 -4.954 1.00 73.19 87 ALA A CA 1
ATOM 638 C C . ALA A 1 87 ? 21.316 -1.822 -4.651 1.00 73.19 87 ALA A C 1
ATOM 640 O O . ALA A 1 87 ? 20.109 -1.735 -4.891 1.00 73.19 87 ALA A O 1
ATOM 641 N N . PRO A 1 88 ? 21.845 -2.976 -4.196 1.00 69.75 88 PRO A N 1
ATOM 642 C CA . PRO A 1 88 ? 21.066 -4.208 -4.050 1.00 69.75 88 PRO A CA 1
ATOM 643 C C . PRO A 1 88 ? 20.193 -4.242 -2.785 1.00 69.75 88 PRO A C 1
ATOM 645 O O . PRO A 1 88 ? 19.597 -5.276 -2.479 1.00 69.75 88 PRO A O 1
ATOM 648 N N . HIS A 1 89 ? 20.136 -3.155 -2.015 1.00 78.44 89 HIS A N 1
ATOM 649 C CA . HIS A 1 89 ? 19.409 -3.125 -0.754 1.00 78.44 89 HIS A CA 1
ATOM 650 C C . HIS A 1 89 ? 17.891 -3.036 -0.948 1.00 78.44 89 HIS A C 1
ATOM 652 O O . HIS A 1 89 ? 17.372 -2.508 -1.933 1.00 78.44 89 HIS A O 1
ATOM 658 N N . ILE A 1 90 ? 17.167 -3.582 0.030 1.00 84.81 90 ILE A N 1
ATOM 659 C CA . ILE A 1 90 ? 15.716 -3.433 0.134 1.00 84.81 90 ILE A CA 1
ATOM 660 C C . ILE A 1 90 ? 15.428 -1.992 0.543 1.00 84.81 90 ILE A C 1
ATOM 662 O O . ILE A 1 90 ? 16.040 -1.497 1.479 1.00 84.81 90 ILE A O 1
ATOM 666 N N . GLY A 1 91 ? 14.477 -1.344 -0.115 1.00 86.12 91 GLY A N 1
ATOM 667 C CA . GLY A 1 91 ? 14.053 0.016 0.176 1.00 86.12 91 GLY A CA 1
ATOM 668 C C . GLY A 1 91 ? 12.643 0.283 -0.348 1.00 86.12 91 GLY A C 1
ATOM 669 O O . GLY A 1 91 ? 11.915 -0.654 -0.705 1.00 86.12 91 GLY A O 1
ATOM 670 N N . PRO A 1 92 ? 12.235 1.558 -0.414 1.00 85.88 92 PRO A N 1
ATOM 671 C CA . PRO A 1 92 ? 11.018 1.942 -1.111 1.00 85.88 92 PRO A CA 1
ATOM 672 C C . PRO A 1 92 ? 11.018 1.380 -2.538 1.00 85.88 92 PRO A C 1
ATOM 674 O O . PRO A 1 92 ? 12.071 1.273 -3.169 1.00 85.88 92 PRO A O 1
ATOM 677 N N . TYR A 1 93 ? 9.843 1.027 -3.062 1.00 86.94 93 TYR A N 1
ATOM 678 C CA . TYR A 1 93 ? 9.663 0.441 -4.401 1.00 86.94 93 TYR A CA 1
ATOM 679 C C . TYR A 1 93 ? 10.227 -0.974 -4.589 1.00 86.94 93 TYR A C 1
ATOM 681 O O . TYR A 1 93 ? 10.048 -1.548 -5.667 1.00 86.94 93 TYR A O 1
ATOM 689 N N . SER A 1 94 ? 10.875 -1.579 -3.586 1.00 89.00 94 SER A N 1
ATOM 690 C CA . SER A 1 94 ? 11.418 -2.935 -3.713 1.00 89.00 94 SER A CA 1
ATOM 691 C C . SER A 1 94 ? 10.355 -3.954 -4.106 1.00 89.00 94 SER A C 1
ATOM 693 O O . SER A 1 94 ? 10.628 -4.778 -4.974 1.00 89.00 94 SER A O 1
ATOM 695 N N . LEU A 1 95 ? 9.138 -3.878 -3.554 1.00 90.06 95 LEU A N 1
ATOM 696 C CA . LEU A 1 95 ? 8.044 -4.773 -3.950 1.00 90.06 95 LEU A CA 1
ATOM 697 C C . LEU A 1 95 ? 7.766 -4.678 -5.454 1.00 90.06 95 LEU A C 1
ATOM 699 O O . LEU A 1 95 ? 7.707 -5.693 -6.142 1.00 90.06 95 LEU A O 1
ATOM 703 N N . PHE A 1 96 ? 7.635 -3.454 -5.965 1.00 88.19 96 PHE A N 1
ATOM 704 C CA . PHE A 1 96 ? 7.343 -3.201 -7.372 1.00 88.19 96 PHE A CA 1
AT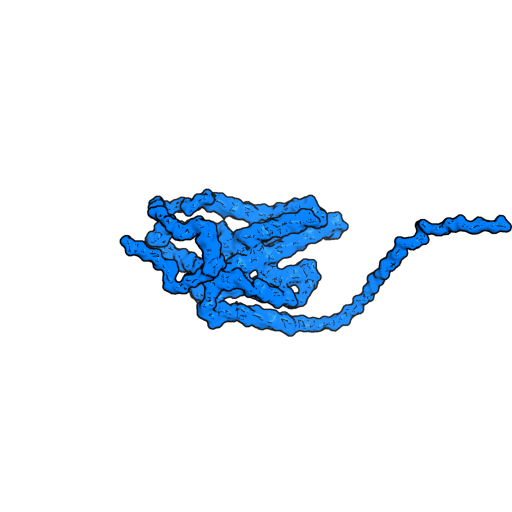OM 705 C C . PHE A 1 96 ? 8.478 -3.701 -8.279 1.00 88.19 96 PHE A C 1
ATOM 707 O O . PHE A 1 96 ? 8.220 -4.357 -9.286 1.00 88.19 96 PHE A O 1
ATOM 714 N N . ARG A 1 97 ? 9.738 -3.486 -7.875 1.00 85.94 97 ARG A N 1
ATOM 715 C CA . ARG A 1 97 ? 10.928 -4.002 -8.574 1.00 85.94 97 ARG A CA 1
ATOM 716 C C . ARG A 1 97 ? 10.963 -5.532 -8.610 1.00 85.94 97 ARG A C 1
ATOM 718 O O . ARG A 1 97 ? 11.226 -6.102 -9.665 1.00 85.94 97 ARG A O 1
ATOM 725 N N . PHE A 1 98 ? 10.692 -6.199 -7.486 1.00 89.31 98 PHE A N 1
ATOM 726 C CA . PHE A 1 98 ? 10.663 -7.665 -7.415 1.00 89.31 98 PHE A CA 1
ATOM 727 C C . PHE A 1 98 ? 9.552 -8.259 -8.283 1.00 89.31 98 PHE A C 1
ATOM 729 O O . PHE A 1 98 ? 9.793 -9.229 -9.001 1.00 89.31 98 PHE A O 1
ATOM 736 N N . LEU A 1 99 ? 8.357 -7.663 -8.257 1.00 91.44 99 LEU A N 1
ATOM 737 C CA . LEU A 1 99 ? 7.246 -8.079 -9.112 1.00 91.44 99 LEU A CA 1
ATOM 738 C C . LEU A 1 99 ? 7.575 -7.877 -10.594 1.00 91.44 99 LEU A C 1
ATOM 740 O O . LEU A 1 99 ? 7.335 -8.776 -11.393 1.00 91.44 99 LEU A O 1
ATOM 744 N N . GLY A 1 100 ? 8.184 -6.742 -10.949 1.00 88.69 100 GLY A N 1
ATOM 745 C CA . GLY A 1 100 ? 8.627 -6.465 -12.313 1.00 88.69 100 GLY A CA 1
ATOM 746 C C . GLY A 1 100 ? 9.607 -7.513 -12.825 1.00 88.69 100 GLY A C 1
ATOM 747 O O . GLY A 1 100 ? 9.363 -8.114 -13.865 1.00 88.69 100 GLY A O 1
ATOM 748 N N . GLU A 1 101 ? 10.659 -7.804 -12.058 1.00 87.50 101 GLU A N 1
ATOM 749 C CA . GLU A 1 101 ? 11.635 -8.852 -12.383 1.00 87.50 101 GLU A CA 1
ATOM 750 C C . GLU A 1 101 ? 10.972 -10.227 -12.563 1.00 87.50 101 GLU A C 1
ATOM 752 O O . GLU A 1 101 ? 11.286 -10.956 -13.504 1.00 87.50 101 GLU A O 1
ATOM 757 N N . GLY A 1 102 ? 10.021 -10.571 -11.689 1.00 90.50 102 GLY A N 1
ATOM 758 C CA . GLY A 1 102 ? 9.244 -11.803 -11.806 1.00 90.50 102 GLY A CA 1
ATOM 759 C C . GLY A 1 102 ? 8.426 -11.859 -13.098 1.00 90.50 102 GLY A C 1
ATOM 760 O O . GLY A 1 102 ? 8.471 -12.860 -13.811 1.00 90.50 102 GLY A O 1
ATOM 761 N N . PHE A 1 103 ? 7.717 -10.781 -13.437 1.00 92.19 103 PHE A N 1
ATOM 762 C CA . PHE A 1 103 ? 6.893 -10.731 -14.643 1.00 92.19 103 PHE A CA 1
ATOM 763 C C . PHE A 1 103 ? 7.712 -10.725 -15.930 1.00 92.19 103 PHE A C 1
ATOM 765 O O . PHE A 1 103 ? 7.304 -11.374 -16.892 1.00 92.19 103 PHE A O 1
ATOM 772 N N . VAL A 1 104 ? 8.877 -10.067 -15.959 1.00 88.44 104 VAL A N 1
ATOM 773 C CA . VAL A 1 104 ? 9.744 -10.048 -17.152 1.00 88.44 104 VAL A CA 1
ATOM 774 C C . VAL A 1 104 ? 10.083 -11.465 -17.608 1.00 88.44 104 VAL A C 1
ATOM 776 O O . VAL A 1 104 ? 10.061 -11.742 -18.804 1.00 88.44 104 VAL A O 1
ATOM 779 N N . ARG A 1 105 ? 10.314 -12.387 -16.667 1.00 88.50 105 ARG A N 1
ATOM 780 C CA . ARG A 1 105 ? 10.642 -13.791 -16.965 1.00 88.50 105 ARG A CA 1
ATOM 781 C C . ARG A 1 105 ? 9.491 -14.577 -17.592 1.00 88.50 105 ARG A C 1
ATOM 783 O O . ARG A 1 105 ? 9.743 -15.599 -18.216 1.00 88.50 105 ARG A O 1
ATOM 790 N N . VAL A 1 106 ? 8.248 -14.133 -17.403 1.00 92.94 106 VAL A N 1
ATOM 791 C CA . VAL A 1 106 ? 7.044 -14.859 -17.837 1.00 92.94 106 VAL A CA 1
ATOM 792 C C . VAL A 1 106 ? 6.442 -14.246 -19.099 1.00 92.94 106 VAL A C 1
ATOM 794 O O . VAL A 1 106 ? 6.051 -14.971 -20.006 1.00 92.94 106 VAL A O 1
ATOM 797 N N . VAL A 1 107 ? 6.355 -12.915 -19.162 1.00 90.38 107 VAL A N 1
ATOM 798 C CA . VAL A 1 107 ? 5.614 -12.181 -20.207 1.00 90.38 107 VAL A CA 1
ATOM 799 C C . VAL A 1 107 ? 6.480 -11.176 -20.978 1.00 90.38 107 VAL A C 1
ATOM 801 O O . VAL A 1 107 ? 5.968 -10.394 -21.781 1.00 90.38 107 VAL A O 1
ATOM 804 N N . GLY A 1 108 ? 7.794 -11.179 -20.741 1.00 86.06 108 GLY A N 1
ATOM 805 C CA . GLY A 1 108 ? 8.740 -10.240 -21.340 1.00 86.06 108 GLY A CA 1
ATOM 806 C C . GLY A 1 108 ? 8.626 -8.809 -20.789 1.00 86.06 108 GLY A C 1
ATOM 807 O O . GLY A 1 108 ? 7.738 -8.509 -19.987 1.00 86.06 108 GLY A O 1
ATOM 808 N N . PRO A 1 109 ? 9.513 -7.888 -21.214 1.00 81.50 109 PRO A N 1
ATOM 809 C CA . PRO A 1 109 ? 9.567 -6.521 -20.688 1.00 81.50 109 PRO A CA 1
ATOM 810 C C . PRO A 1 109 ? 8.262 -5.732 -20.849 1.00 81.50 109 PRO A C 1
ATOM 812 O O . PRO A 1 109 ? 7.763 -5.159 -19.884 1.00 81.50 109 PRO A O 1
ATOM 815 N N . VAL A 1 110 ? 7.664 -5.746 -22.045 1.00 82.38 110 VAL A N 1
ATOM 816 C CA . VAL A 1 110 ? 6.409 -5.022 -22.319 1.00 82.38 110 VAL A CA 1
ATOM 817 C C . VAL A 1 110 ? 5.250 -5.614 -21.515 1.00 82.38 110 VAL A C 1
ATOM 819 O O . VAL A 1 110 ? 4.480 -4.875 -20.902 1.00 82.38 110 VAL A O 1
ATOM 822 N N . GLY A 1 111 ? 5.148 -6.945 -21.457 1.00 87.31 111 GLY A N 1
ATOM 823 C CA . GLY A 1 111 ? 4.134 -7.623 -20.653 1.00 87.31 111 GLY A CA 1
ATOM 824 C C . GLY A 1 111 ? 4.283 -7.336 -19.159 1.00 87.31 111 GLY A C 1
ATOM 825 O O . GLY A 1 111 ? 3.282 -7.159 -18.471 1.00 87.31 111 GLY A O 1
ATOM 826 N N . ALA A 1 112 ? 5.514 -7.219 -18.654 1.00 88.62 112 ALA A N 1
ATOM 827 C CA . ALA A 1 112 ? 5.774 -6.923 -17.249 1.00 88.62 112 ALA A CA 1
ATOM 828 C C . ALA A 1 112 ? 5.271 -5.536 -16.845 1.00 88.62 112 ALA A C 1
ATOM 830 O O . ALA A 1 112 ? 4.627 -5.398 -15.808 1.00 88.62 112 ALA A O 1
ATOM 831 N N . VAL A 1 113 ? 5.494 -4.522 -17.684 1.00 85.44 113 VAL A N 1
ATOM 832 C CA . VAL A 1 113 ? 4.977 -3.163 -17.456 1.00 85.44 113 VAL A CA 1
ATOM 833 C C . VAL A 1 113 ? 3.448 -3.165 -17.415 1.00 85.44 113 VAL A C 1
ATOM 835 O O . VAL A 1 113 ? 2.855 -2.574 -16.514 1.00 85.44 113 VAL A O 1
ATOM 838 N N . ARG A 1 114 ? 2.797 -3.885 -18.336 1.00 89.12 114 ARG A N 1
ATOM 839 C CA . ARG A 1 114 ? 1.329 -4.021 -18.384 1.00 89.12 114 ARG A CA 1
ATOM 840 C C . ARG A 1 114 ? 0.770 -4.761 -17.171 1.00 89.12 114 ARG A C 1
ATOM 842 O O . ARG A 1 114 ? -0.236 -4.345 -16.593 1.00 89.12 114 ARG A O 1
ATOM 849 N N . ALA A 1 115 ? 1.447 -5.824 -16.743 1.00 92.50 115 ALA A N 1
ATOM 850 C CA . ALA A 1 115 ? 1.101 -6.566 -15.539 1.00 92.50 115 ALA A CA 1
ATOM 851 C C . ALA A 1 115 ? 1.234 -5.689 -14.287 1.00 92.50 115 ALA A C 1
ATOM 853 O O . ALA A 1 115 ? 0.314 -5.635 -13.475 1.00 92.50 115 ALA A O 1
ATOM 854 N N . LEU A 1 116 ? 2.322 -4.928 -14.163 1.00 91.38 116 LEU A N 1
ATOM 855 C CA . LEU A 1 116 ? 2.514 -3.976 -13.070 1.00 91.38 116 LEU A CA 1
ATOM 856 C C . LEU A 1 116 ? 1.451 -2.869 -13.065 1.00 91.38 116 LEU A C 1
ATOM 858 O O . LEU A 1 116 ? 0.931 -2.541 -12.002 1.00 91.38 116 LEU A O 1
ATOM 862 N N . ALA A 1 117 ? 1.085 -2.337 -14.235 1.00 90.06 117 ALA A N 1
ATOM 863 C CA . ALA A 1 117 ? 0.018 -1.344 -14.387 1.00 90.06 117 ALA A CA 1
ATOM 864 C C . ALA A 1 117 ? -1.369 -1.892 -14.005 1.00 90.06 117 ALA A C 1
ATOM 866 O O . ALA A 1 117 ? -2.226 -1.154 -13.526 1.00 90.06 117 ALA A O 1
ATOM 867 N N . THR A 1 118 ? -1.572 -3.200 -14.169 1.00 94.31 118 THR A N 1
ATOM 868 C CA . THR A 1 118 ? -2.812 -3.898 -13.814 1.00 94.31 118 THR A CA 1
ATOM 869 C C . THR A 1 118 ? -2.997 -4.025 -12.296 1.00 94.31 118 THR A C 1
ATOM 871 O O . THR A 1 118 ? -4.129 -3.994 -11.807 1.00 94.31 118 THR A O 1
ATOM 874 N N . LEU A 1 119 ? -1.905 -4.152 -11.530 1.00 95.06 119 LEU A N 1
ATOM 875 C CA . LEU A 1 119 ? -1.974 -4.459 -10.097 1.00 95.06 119 LEU A CA 1
ATOM 876 C C . LEU A 1 119 ? -2.813 -3.463 -9.284 1.00 95.06 119 LEU A C 1
ATOM 878 O O . LEU A 1 119 ? -3.655 -3.932 -8.520 1.00 95.06 119 LEU A O 1
ATOM 882 N N . PRO A 1 120 ? -2.668 -2.131 -9.416 1.00 93.38 120 PRO A N 1
ATOM 883 C CA . PRO A 1 120 ? -3.451 -1.194 -8.615 1.00 93.38 120 PRO A CA 1
ATOM 884 C C . PRO A 1 120 ? -4.950 -1.229 -8.923 1.00 93.38 120 PRO A C 1
ATOM 886 O O . PRO A 1 120 ? -5.752 -1.065 -8.004 1.00 93.38 120 PRO A O 1
ATOM 889 N N . VAL A 1 121 ? -5.321 -1.496 -10.183 1.00 95.00 121 VAL A N 1
ATOM 890 C CA . VAL A 1 121 ? -6.721 -1.607 -10.632 1.00 95.00 121 VAL A CA 1
ATOM 891 C C . VAL A 1 121 ? -7.416 -2.821 -10.021 1.00 95.00 121 VAL A C 1
ATOM 893 O O . VAL A 1 121 ? -8.625 -2.802 -9.820 1.00 95.00 121 VAL A O 1
ATOM 896 N N . VAL A 1 122 ? -6.659 -3.858 -9.658 1.00 97.50 122 VAL A N 1
ATOM 897 C CA . VAL A 1 122 ? -7.176 -5.017 -8.916 1.00 97.50 122 VAL A CA 1
ATOM 898 C C . VAL A 1 122 ? -7.067 -4.800 -7.405 1.00 97.50 122 VAL A C 1
ATOM 900 O O . VAL A 1 122 ? -8.018 -5.043 -6.661 1.00 97.50 122 VAL A O 1
ATOM 903 N N . ALA A 1 123 ? -5.914 -4.326 -6.932 1.00 97.81 123 ALA A N 1
ATOM 904 C CA . ALA A 1 123 ? -5.601 -4.218 -5.513 1.00 97.81 123 ALA A CA 1
ATOM 905 C C . ALA A 1 123 ? -6.484 -3.193 -4.790 1.00 97.81 123 ALA A C 1
ATOM 907 O O . ALA A 1 123 ? -6.886 -3.443 -3.657 1.00 97.81 123 ALA A O 1
ATOM 908 N N . THR A 1 124 ? -6.825 -2.072 -5.430 1.00 97.56 124 THR A N 1
ATOM 909 C CA . THR A 1 124 ? -7.636 -1.010 -4.810 1.00 97.56 124 THR A CA 1
ATOM 910 C C . THR A 1 124 ? -9.078 -1.461 -4.529 1.00 97.56 124 THR A C 1
ATOM 912 O O . THR A 1 124 ? -9.498 -1.362 -3.372 1.00 97.56 124 THR A O 1
ATOM 915 N N . PRO A 1 125 ? -9.836 -2.032 -5.493 1.00 97.81 125 PRO A N 1
ATOM 916 C CA . PRO A 1 125 ? -11.132 -2.657 -5.209 1.00 97.81 125 PRO A CA 1
ATOM 917 C C . PRO A 1 125 ? -11.069 -3.686 -4.083 1.00 97.81 125 PRO A C 1
ATOM 919 O O . PRO A 1 125 ? -11.889 -3.654 -3.165 1.00 97.81 125 PRO A O 1
ATOM 922 N N . VAL A 1 126 ? -10.076 -4.581 -4.125 1.00 98.31 126 VAL A N 1
ATOM 923 C CA . VAL A 1 126 ? -9.908 -5.634 -3.116 1.00 98.31 126 VAL A CA 1
ATOM 924 C C . VAL A 1 126 ? -9.642 -5.029 -1.737 1.00 98.31 126 VAL A C 1
ATOM 926 O O . VAL A 1 126 ? -10.255 -5.457 -0.759 1.00 98.31 126 VAL A O 1
ATOM 929 N N . ALA A 1 127 ? -8.791 -4.005 -1.650 1.00 98.31 127 ALA A N 1
ATOM 930 C CA . ALA A 1 127 ? -8.485 -3.304 -0.408 1.00 98.31 127 ALA A CA 1
ATOM 931 C C . ALA A 1 127 ? -9.721 -2.617 0.191 1.00 98.31 127 ALA A C 1
ATOM 933 O O . ALA A 1 127 ? -9.932 -2.695 1.402 1.00 98.31 127 ALA A O 1
ATOM 934 N N . LEU A 1 128 ? -10.575 -1.994 -0.630 1.00 98.00 128 LEU A N 1
ATOM 935 C CA . LEU A 1 128 ? -11.804 -1.355 -0.149 1.00 98.00 128 LEU A CA 1
ATOM 936 C C . LEU A 1 128 ? -12.854 -2.369 0.305 1.00 98.00 128 LEU A C 1
ATOM 938 O O . LEU A 1 128 ? -13.480 -2.177 1.348 1.00 98.00 128 LEU A O 1
ATOM 942 N N . VAL A 1 129 ? -13.024 -3.475 -0.420 1.00 98.00 129 VAL A N 1
ATOM 943 C CA . VAL A 1 129 ? -13.924 -4.547 0.023 1.00 98.00 129 VAL A CA 1
ATOM 944 C C . VAL A 1 129 ? -13.418 -5.179 1.320 1.00 98.00 129 VAL A C 1
ATOM 946 O O . VAL A 1 129 ? -14.196 -5.395 2.251 1.00 98.00 129 VAL A O 1
ATOM 949 N N . PHE A 1 130 ? -12.107 -5.407 1.429 1.00 98.25 130 PHE A N 1
ATOM 950 C CA . PHE A 1 130 ? -11.475 -5.839 2.671 1.00 98.25 130 PHE A CA 1
ATOM 951 C C . PHE A 1 130 ? -11.744 -4.851 3.813 1.00 98.25 130 PHE A C 1
ATOM 953 O O . PHE A 1 130 ? -12.155 -5.277 4.893 1.00 98.25 130 PHE A O 1
ATOM 960 N N . ALA A 1 131 ? -11.584 -3.547 3.572 1.00 97.88 131 ALA A N 1
ATOM 961 C CA . ALA A 1 131 ? -11.834 -2.504 4.562 1.00 97.88 131 ALA A CA 1
ATOM 962 C C . ALA A 1 131 ? -13.264 -2.562 5.107 1.00 97.88 131 ALA A C 1
ATOM 964 O O . ALA A 1 131 ? -13.470 -2.589 6.322 1.00 97.88 131 ALA A O 1
ATOM 965 N N . ARG A 1 132 ? -14.256 -2.640 4.214 1.00 96.94 132 ARG A N 1
ATOM 966 C CA . ARG A 1 132 ? -15.672 -2.690 4.598 1.00 96.94 132 ARG A CA 1
ATOM 967 C C . ARG A 1 132 ? -16.023 -3.947 5.365 1.00 96.94 132 ARG A C 1
ATOM 969 O O . ARG A 1 132 ? -16.628 -3.864 6.433 1.00 96.94 132 ARG A O 1
ATOM 976 N N . ARG A 1 133 ? -15.569 -5.098 4.873 1.00 96.62 133 ARG A N 1
ATOM 977 C CA . ARG A 1 133 ? -15.797 -6.375 5.544 1.00 96.62 133 ARG A CA 1
ATOM 978 C C . ARG A 1 133 ? -15.150 -6.404 6.921 1.00 96.62 133 ARG A C 1
ATOM 980 O O . ARG A 1 133 ? -15.754 -6.904 7.866 1.00 96.62 133 ARG A O 1
ATOM 987 N N . ARG A 1 134 ? -13.929 -5.879 7.049 1.00 96.88 134 ARG A N 1
ATOM 988 C CA . ARG A 1 134 ? -13.169 -5.939 8.299 1.00 96.88 134 ARG A CA 1
ATOM 989 C C . ARG A 1 134 ? -13.697 -4.979 9.360 1.00 96.88 134 ARG A C 1
ATOM 991 O O . ARG A 1 134 ? -13.788 -5.387 10.511 1.00 96.88 134 ARG A O 1
ATOM 998 N N . LEU A 1 135 ? -14.018 -3.740 8.985 1.00 95.69 135 LEU A N 1
ATOM 999 C CA . LEU A 1 135 ? -14.401 -2.690 9.936 1.00 95.69 135 LEU A CA 1
ATOM 1000 C C . LEU A 1 135 ? -15.906 -2.641 10.216 1.00 95.69 135 LEU A C 1
ATOM 1002 O O . LEU A 1 135 ? -16.299 -2.248 11.309 1.00 95.69 135 LEU A O 1
ATOM 1006 N N . PHE A 1 136 ? -16.741 -3.039 9.253 1.00 95.25 136 PHE A N 1
ATOM 1007 C CA . PHE A 1 136 ? -18.198 -2.883 9.340 1.00 95.25 136 PHE A CA 1
ATOM 1008 C C . PHE A 1 136 ? -18.969 -4.198 9.166 1.00 95.25 136 PHE A C 1
ATOM 1010 O O . PHE A 1 136 ? -20.193 -4.195 9.237 1.00 95.25 136 PHE A O 1
ATOM 1017 N N . GLY A 1 137 ? -18.289 -5.324 8.910 1.00 94.06 137 GLY A N 1
ATOM 1018 C CA . GLY A 1 137 ? -18.946 -6.614 8.661 1.00 94.06 137 GLY A CA 1
ATOM 1019 C C . GLY A 1 137 ? -19.737 -6.674 7.348 1.00 94.06 137 GLY A C 1
ATOM 1020 O O . GLY A 1 137 ? -20.451 -7.644 7.103 1.00 94.06 137 GLY A O 1
ATOM 1021 N N . GLU A 1 138 ? -19.615 -5.658 6.492 1.00 93.31 138 GLU A N 1
ATOM 1022 C CA . GLU A 1 138 ? -20.362 -5.557 5.242 1.00 93.31 138 GLU A CA 1
ATOM 1023 C C . GLU A 1 138 ? -19.763 -6.481 4.172 1.00 93.31 138 GLU A C 1
ATOM 1025 O O . GLU A 1 138 ? -18.556 -6.474 3.926 1.00 93.31 138 GLU A O 1
ATOM 1030 N N . THR A 1 139 ? -20.609 -7.282 3.524 1.00 91.00 139 THR A N 1
ATOM 1031 C CA . THR A 1 139 ? -20.202 -8.264 2.499 1.00 91.00 139 THR A CA 1
ATOM 1032 C C . THR A 1 139 ? -20.579 -7.854 1.074 1.00 91.00 139 THR A C 1
ATOM 1034 O O . THR A 1 139 ? -20.290 -8.585 0.125 1.00 91.00 139 THR A O 1
ATOM 1037 N N . SER A 1 140 ? -21.184 -6.675 0.914 1.00 93.56 140 SER A N 1
ATOM 1038 C CA . SER A 1 140 ? -21.574 -6.129 -0.384 1.00 93.56 140 SER A CA 1
ATOM 1039 C C . SER A 1 140 ? -20.355 -5.812 -1.269 1.00 93.56 140 SER A C 1
ATOM 1041 O O . SER A 1 140 ? -19.374 -5.242 -0.777 1.00 93.56 140 SER A O 1
ATOM 1043 N N . PRO A 1 141 ? -20.414 -6.079 -2.590 1.00 96.00 141 PRO A N 1
ATOM 1044 C CA . PRO A 1 141 ? -19.359 -5.702 -3.530 1.00 96.00 141 PRO A CA 1
ATOM 1045 C C . PRO A 1 141 ? -19.356 -4.208 -3.898 1.00 96.00 141 PRO A C 1
ATOM 1047 O O . PRO A 1 141 ? -18.485 -3.785 -4.655 1.00 96.00 141 PRO A O 1
ATOM 1050 N N . THR A 1 142 ? -20.293 -3.390 -3.392 1.00 95.88 142 THR A N 1
ATOM 1051 C CA . THR A 1 142 ? -20.442 -1.963 -3.757 1.00 95.88 142 THR A CA 1
ATOM 1052 C C . THR A 1 142 ? -19.124 -1.188 -3.702 1.00 95.88 142 THR A C 1
ATOM 1054 O O . THR A 1 142 ? -18.772 -0.480 -4.643 1.00 95.88 142 THR A O 1
ATOM 1057 N N . PHE A 1 143 ? -18.351 -1.355 -2.628 1.00 96.12 143 PHE A N 1
ATOM 1058 C CA . PHE A 1 143 ? -17.079 -0.647 -2.466 1.00 96.12 143 PHE A CA 1
ATOM 1059 C C . PHE A 1 143 ? -15.970 -1.161 -3.390 1.00 96.12 143 PHE A C 1
ATOM 1061 O O . PHE A 1 143 ? -15.009 -0.439 -3.642 1.00 96.12 143 PHE A O 1
ATOM 1068 N N . GLY A 1 144 ? -16.126 -2.360 -3.955 1.00 97.00 144 GLY A N 1
ATOM 1069 C CA . GLY A 1 144 ? -15.281 -2.838 -5.042 1.00 97.00 144 GLY A CA 1
ATOM 1070 C C . GLY A 1 144 ? -15.475 -2.000 -6.302 1.00 97.00 144 GLY A C 1
ATOM 1071 O O . GLY A 1 144 ? -14.491 -1.554 -6.881 1.00 97.00 144 GLY A O 1
ATOM 1072 N N . PHE A 1 145 ? -16.724 -1.697 -6.679 1.00 97.44 145 PHE A N 1
ATOM 1073 C CA . PHE A 1 145 ? -17.008 -0.829 -7.830 1.00 97.44 145 PHE A CA 1
ATOM 1074 C C . PHE A 1 145 ? -16.450 0.581 -7.626 1.00 97.44 145 PHE A C 1
ATOM 1076 O O . PHE A 1 145 ? -15.807 1.118 -8.523 1.00 97.44 145 PHE A O 1
ATOM 1083 N N . ILE A 1 146 ? -16.617 1.143 -6.424 1.00 96.06 146 ILE A N 1
ATOM 1084 C CA . ILE A 1 146 ? -16.001 2.427 -6.056 1.00 96.06 146 ILE A CA 1
ATOM 1085 C C . ILE A 1 146 ? -14.478 2.349 -6.213 1.00 96.06 146 ILE A C 1
ATOM 1087 O O . ILE A 1 146 ? -13.869 3.253 -6.777 1.00 96.06 146 ILE A O 1
ATOM 1091 N N . GLY A 1 147 ? -13.860 1.254 -5.764 1.00 95.75 147 GLY A N 1
ATOM 1092 C CA . GLY A 1 147 ? -12.424 1.038 -5.912 1.00 95.75 147 GLY A CA 1
ATOM 1093 C C . GLY A 1 147 ? -11.966 0.980 -7.362 1.00 95.75 147 GLY A C 1
ATOM 1094 O O . GLY A 1 147 ? -10.899 1.509 -7.665 1.00 95.75 147 GLY A O 1
ATOM 1095 N N . VAL A 1 148 ? -12.768 0.404 -8.265 1.00 96.12 148 VAL A N 1
ATOM 1096 C CA . VAL A 1 148 ? -12.455 0.409 -9.701 1.00 96.12 148 VAL A CA 1
ATOM 1097 C C . VAL A 1 148 ? -12.468 1.843 -10.213 1.00 96.12 148 VAL A C 1
ATOM 1099 O O . VAL A 1 148 ? -11.486 2.267 -10.810 1.00 96.12 148 VAL A O 1
ATOM 1102 N N . THR A 1 149 ? -13.510 2.620 -9.909 1.00 93.81 149 THR A N 1
ATOM 1103 C CA . THR A 1 149 ? -13.589 4.034 -10.309 1.00 93.81 149 THR A CA 1
ATOM 1104 C C . THR A 1 149 ? -12.396 4.838 -9.790 1.00 93.81 149 THR A C 1
ATOM 1106 O O . THR A 1 149 ? -11.758 5.553 -10.555 1.00 93.81 149 THR A O 1
ATOM 1109 N N . LEU A 1 150 ? -12.029 4.673 -8.515 1.00 92.62 150 LEU A N 1
ATOM 1110 C CA . LEU A 1 150 ? -10.884 5.363 -7.906 1.00 92.62 150 LEU A CA 1
ATOM 1111 C C . LEU A 1 150 ? -9.527 4.913 -8.466 1.00 92.62 150 LEU A C 1
ATOM 1113 O O . LEU A 1 150 ? -8.534 5.617 -8.295 1.00 92.62 150 LEU A O 1
ATOM 1117 N N . SER A 1 151 ? -9.476 3.762 -9.140 1.00 91.44 151 SER A N 1
ATOM 1118 C CA . SER A 1 151 ? -8.262 3.279 -9.799 1.00 91.44 151 SER A CA 1
ATOM 1119 C C . SER A 1 151 ? -7.981 3.982 -11.128 1.00 91.44 151 SER A C 1
ATOM 1121 O O . SER A 1 151 ? -6.895 3.806 -11.678 1.00 91.44 151 SER A O 1
ATOM 1123 N N . PHE A 1 152 ? -8.917 4.786 -11.643 1.00 88.06 152 PHE A N 1
ATOM 1124 C CA . PHE A 1 152 ? -8.744 5.579 -12.859 1.00 88.06 152 PHE A CA 1
ATOM 1125 C C . PHE A 1 152 ? -8.823 7.069 -12.540 1.00 88.06 152 PHE A C 1
ATOM 1127 O O . PHE A 1 152 ? -9.886 7.624 -12.282 1.00 88.06 152 PHE A O 1
ATOM 1134 N N . GLY A 1 153 ? -7.673 7.734 -12.588 1.00 85.56 153 GLY A N 1
ATOM 1135 C CA . GLY A 1 153 ? -7.572 9.179 -12.428 1.00 85.56 153 GLY A CA 1
ATOM 1136 C C . GLY A 1 153 ? -6.240 9.701 -12.946 1.00 85.56 153 GLY A C 1
ATOM 1137 O O . GLY A 1 153 ? -5.505 8.984 -13.626 1.00 85.56 153 GLY A O 1
ATOM 1138 N N . LEU A 1 154 ? -5.902 10.940 -12.585 1.00 83.62 154 LEU A N 1
ATOM 1139 C CA . LEU A 1 154 ? -4.668 11.590 -13.032 1.00 83.62 154 LEU A CA 1
ATOM 1140 C C . LEU A 1 154 ? -3.420 10.737 -12.746 1.00 83.62 154 LEU A C 1
ATOM 1142 O O . LEU A 1 154 ? -2.596 10.544 -13.627 1.00 83.62 154 LEU A O 1
ATOM 1146 N N . MET A 1 155 ? -3.310 10.150 -11.552 1.00 85.19 155 MET A N 1
ATOM 1147 C CA . MET A 1 155 ? -2.156 9.317 -11.177 1.00 85.19 155 MET A CA 1
ATOM 1148 C C . MET A 1 155 ? -2.009 8.068 -12.064 1.00 85.19 155 MET A C 1
ATOM 1150 O O . MET A 1 155 ? -0.893 7.658 -12.376 1.00 85.19 155 MET A O 1
ATOM 1154 N N . THR A 1 156 ? -3.127 7.484 -12.503 1.00 85.12 156 THR A N 1
ATOM 1155 C CA . THR A 1 156 ? -3.145 6.347 -13.434 1.00 85.12 156 THR A CA 1
ATOM 1156 C C . THR A 1 156 ? -2.717 6.786 -14.826 1.00 85.12 156 THR A C 1
ATOM 1158 O O . THR A 1 156 ? -1.932 6.087 -15.453 1.00 85.12 156 THR A O 1
ATOM 1161 N N . LEU A 1 157 ? -3.166 7.964 -15.280 1.00 81.00 157 LEU A N 1
ATOM 1162 C CA . LEU A 1 157 ? -2.767 8.561 -16.562 1.00 81.00 157 LEU A CA 1
ATOM 1163 C C . LEU A 1 157 ? -1.271 8.912 -16.611 1.00 81.00 157 LEU A C 1
ATOM 1165 O O . LEU A 1 157 ? -0.626 8.712 -17.638 1.00 81.00 157 LEU A O 1
ATOM 1169 N N . LEU A 1 158 ? -0.701 9.376 -15.496 1.00 80.75 158 LEU A N 1
ATOM 1170 C CA . LEU A 1 158 ? 0.741 9.626 -15.361 1.00 80.75 158 LEU A CA 1
ATOM 1171 C C . LEU A 1 158 ? 1.549 8.324 -15.186 1.00 80.75 158 LEU A C 1
ATOM 1173 O O . LEU A 1 158 ? 2.772 8.315 -15.296 1.00 80.75 158 LEU A O 1
ATOM 1177 N N . GLY A 1 159 ? 0.880 7.192 -14.962 1.00 80.88 159 GLY A N 1
ATOM 1178 C CA . GLY A 1 159 ? 1.525 5.886 -14.860 1.00 80.88 159 GLY A CA 1
ATOM 1179 C C . GLY A 1 159 ? 2.156 5.606 -13.498 1.00 80.88 159 GLY A C 1
ATOM 1180 O O . GLY A 1 159 ? 3.005 4.724 -13.417 1.00 80.88 159 GLY A O 1
ATOM 1181 N N . PHE A 1 160 ? 1.734 6.287 -12.423 1.00 87.00 160 PHE A N 1
ATOM 1182 C CA . PHE A 1 160 ? 2.214 6.071 -11.047 1.00 87.00 160 PHE A CA 1
ATOM 1183 C C . PHE A 1 160 ? 1.698 4.758 -10.428 1.00 87.00 160 PHE A C 1
ATOM 1185 O O . PHE A 1 160 ? 1.147 4.724 -9.324 1.00 87.00 160 PHE A O 1
ATOM 1192 N N . ALA A 1 161 ? 1.872 3.643 -11.137 1.00 90.00 161 ALA A N 1
ATOM 1193 C CA . ALA A 1 161 ? 1.385 2.329 -10.735 1.00 90.00 161 ALA A CA 1
ATOM 1194 C C . ALA A 1 161 ? 1.997 1.869 -9.403 1.00 90.00 161 ALA A C 1
ATOM 1196 O O . ALA A 1 161 ? 1.302 1.286 -8.573 1.00 90.00 161 ALA A O 1
ATOM 1197 N N . SER A 1 162 ? 3.275 2.178 -9.162 1.00 90.81 162 SER A N 1
ATOM 1198 C CA . SER A 1 162 ? 3.955 1.844 -7.907 1.00 90.81 162 SER A CA 1
ATOM 1199 C C . SER A 1 162 ? 3.338 2.569 -6.703 1.00 90.81 162 SER A C 1
ATOM 1201 O O . SER A 1 162 ? 3.086 1.950 -5.668 1.00 90.81 162 SER A O 1
ATOM 1203 N N . TYR A 1 163 ? 3.021 3.859 -6.856 1.00 91.62 163 TYR A N 1
ATOM 1204 C CA . TYR A 1 163 ? 2.333 4.653 -5.840 1.00 91.62 163 TYR A CA 1
ATOM 1205 C C . TYR A 1 163 ? 0.908 4.156 -5.608 1.00 91.62 163 TYR A C 1
ATOM 1207 O O . TYR A 1 163 ? 0.530 3.929 -4.464 1.00 91.62 163 TYR A O 1
ATOM 1215 N N . LEU A 1 164 ? 0.130 3.928 -6.672 1.00 93.81 164 LEU A N 1
ATOM 1216 C CA . LEU A 1 164 ? -1.252 3.450 -6.564 1.00 93.81 164 LEU A CA 1
ATOM 1217 C C . LEU A 1 164 ? -1.332 2.068 -5.899 1.00 93.81 164 LEU A C 1
ATOM 1219 O O . LEU A 1 164 ? -2.201 1.834 -5.058 1.00 93.81 164 LEU A O 1
ATOM 1223 N N . LEU A 1 165 ? -0.390 1.168 -6.200 1.00 95.38 165 LEU A N 1
ATOM 1224 C CA . LEU A 1 165 ? -0.254 -0.094 -5.472 1.00 95.38 165 LEU A CA 1
ATOM 1225 C C . LEU A 1 165 ? 0.079 0.159 -3.994 1.00 95.38 165 LEU A C 1
ATOM 1227 O O . LEU A 1 165 ? -0.526 -0.446 -3.110 1.00 95.38 165 LEU A O 1
ATOM 1231 N N . GLY A 1 166 ? 1.002 1.084 -3.724 1.00 96.06 166 GLY A N 1
ATOM 1232 C CA . GLY A 1 166 ? 1.324 1.547 -2.376 1.00 96.06 166 GLY A CA 1
ATOM 1233 C C . GLY A 1 166 ? 0.107 2.082 -1.616 1.00 96.06 166 GLY A C 1
ATOM 1234 O O . GLY A 1 166 ? -0.048 1.771 -0.440 1.00 96.06 166 GLY A O 1
ATOM 1235 N N . VAL A 1 167 ? -0.794 2.817 -2.274 1.00 96.31 167 VAL A N 1
ATOM 1236 C CA . VAL A 1 167 ? -2.052 3.307 -1.690 1.00 96.31 167 VAL A CA 1
ATOM 1237 C C . VAL A 1 167 ? -2.981 2.148 -1.326 1.00 96.31 167 VAL A C 1
ATOM 1239 O O . VAL A 1 167 ? -3.528 2.140 -0.226 1.00 96.31 167 VAL A O 1
ATOM 1242 N N . ALA A 1 168 ? -3.126 1.133 -2.181 1.00 97.88 168 ALA A N 1
ATOM 1243 C CA . ALA A 1 168 ? -3.919 -0.053 -1.848 1.00 97.88 168 ALA A CA 1
ATOM 1244 C C . ALA A 1 168 ? -3.352 -0.801 -0.622 1.00 97.88 168 ALA A C 1
ATOM 1246 O O . ALA A 1 168 ? -4.100 -1.177 0.284 1.00 97.88 168 ALA A O 1
ATOM 1247 N N . VAL A 1 169 ? -2.024 -0.951 -0.549 1.00 98.19 169 VAL A N 1
ATOM 1248 C CA . VAL A 1 169 ? -1.314 -1.518 0.614 1.00 98.19 169 VAL A CA 1
ATOM 1249 C C . VAL A 1 169 ? -1.511 -0.639 1.860 1.00 98.19 169 VAL A C 1
ATOM 1251 O O . VAL A 1 169 ? -1.814 -1.136 2.942 1.00 98.19 169 VAL A O 1
ATOM 1254 N N . MET A 1 170 ? -1.426 0.683 1.720 1.00 97.94 170 MET A N 1
ATOM 1255 C CA . MET A 1 170 ? -1.693 1.634 2.800 1.00 97.94 170 MET A CA 1
ATOM 1256 C C . MET A 1 170 ? -3.123 1.497 3.335 1.00 97.94 170 MET A C 1
ATOM 1258 O O . MET A 1 170 ? -3.298 1.476 4.550 1.00 97.94 170 MET A O 1
ATOM 1262 N N . ILE A 1 171 ? -4.137 1.365 2.473 1.00 98.25 171 ILE A N 1
ATOM 1263 C CA . ILE A 1 171 ? -5.538 1.185 2.890 1.00 98.25 171 ILE A CA 1
ATOM 1264 C C . ILE A 1 171 ? -5.680 -0.066 3.761 1.00 98.25 171 ILE A C 1
ATOM 1266 O O . ILE A 1 171 ? -6.266 -0.002 4.841 1.00 98.25 171 ILE A O 1
ATOM 1270 N N . VAL A 1 172 ? -5.110 -1.196 3.333 1.00 98.69 172 VAL A N 1
ATOM 1271 C CA . VAL A 1 172 ? -5.126 -2.437 4.123 1.00 98.69 172 VAL A CA 1
ATOM 1272 C C . VAL A 1 172 ? -4.398 -2.243 5.457 1.00 98.69 172 VAL A C 1
ATOM 1274 O O . VAL A 1 172 ? -4.928 -2.627 6.499 1.00 98.69 172 VAL A O 1
ATOM 1277 N N . GLY A 1 173 ? -3.231 -1.594 5.455 1.00 98.50 173 GLY A N 1
ATOM 1278 C CA . GLY A 1 173 ? -2.487 -1.276 6.677 1.00 98.50 173 GLY A CA 1
ATOM 1279 C C . GLY A 1 173 ? -3.282 -0.406 7.653 1.00 98.50 173 GLY A C 1
ATOM 1280 O O . GLY A 1 173 ? -3.337 -0.709 8.846 1.00 98.50 173 GLY A O 1
ATOM 1281 N N . LEU A 1 174 ? -3.960 0.626 7.148 1.00 98.50 174 LEU A N 1
ATOM 1282 C CA . LEU A 1 174 ? -4.805 1.510 7.946 1.00 98.50 174 LEU A CA 1
ATOM 1283 C C . LEU A 1 174 ? -5.999 0.752 8.536 1.00 98.50 174 LEU A C 1
ATOM 1285 O O . LEU A 1 174 ? -6.336 0.947 9.698 1.00 98.50 174 LEU A O 1
ATOM 1289 N N . VAL A 1 175 ? -6.609 -0.161 7.782 1.00 98.62 175 VAL A N 1
ATOM 1290 C CA . VAL A 1 175 ? -7.694 -1.021 8.281 1.00 98.62 175 VAL A CA 1
ATOM 1291 C C . VAL A 1 175 ? -7.217 -1.912 9.427 1.00 98.62 175 VAL A C 1
ATOM 1293 O O . VAL A 1 175 ? -7.895 -2.001 10.452 1.00 98.62 175 VAL A O 1
ATOM 1296 N N . LEU A 1 176 ? -6.052 -2.551 9.284 1.00 98.69 176 LEU A N 1
ATOM 1297 C CA . LEU A 1 176 ? -5.461 -3.380 10.341 1.00 98.69 176 LEU A CA 1
ATOM 1298 C C . LEU A 1 176 ? -5.153 -2.550 11.595 1.00 98.69 176 LEU A C 1
ATOM 1300 O O . LEU A 1 176 ? -5.397 -3.002 12.714 1.00 98.69 176 LEU A O 1
ATOM 1304 N N . TRP A 1 177 ? -4.667 -1.322 11.411 1.00 98.44 177 TRP A N 1
ATOM 1305 C CA . TRP A 1 177 ? -4.442 -0.379 12.499 1.00 98.44 177 TRP A CA 1
ATOM 1306 C C . TRP A 1 177 ? -5.737 0.027 13.209 1.00 98.44 177 TRP A C 1
ATOM 1308 O O . TRP A 1 177 ? -5.814 -0.048 14.432 1.00 98.44 177 TRP A O 1
ATOM 1318 N N . LEU A 1 178 ? -6.779 0.411 12.470 1.00 98.19 178 LEU A N 1
ATOM 1319 C CA . LEU A 1 178 ? -8.066 0.801 13.051 1.00 98.19 178 LEU A CA 1
ATOM 1320 C C . LEU A 1 178 ? -8.721 -0.357 13.814 1.00 98.19 178 LEU A C 1
ATOM 1322 O O . LEU A 1 178 ? -9.268 -0.152 14.896 1.00 98.19 178 LEU A O 1
ATOM 1326 N N . ASP A 1 179 ? -8.605 -1.581 13.306 1.00 97.75 179 ASP A N 1
ATOM 1327 C CA . ASP A 1 179 ? -9.066 -2.783 13.999 1.00 97.75 179 ASP A CA 1
ATOM 1328 C C . ASP A 1 179 ? -8.254 -3.083 15.279 1.00 97.75 179 ASP A C 1
ATOM 1330 O O . ASP A 1 179 ? -8.806 -3.547 16.287 1.00 97.75 179 ASP A O 1
ATOM 1334 N N . LEU A 1 180 ? -6.949 -2.782 15.286 1.00 97.81 180 LEU A N 1
ATOM 1335 C CA . LEU A 1 180 ? -6.136 -2.796 16.504 1.00 97.81 180 LEU A CA 1
ATOM 1336 C C . LEU A 1 180 ? -6.639 -1.751 17.510 1.00 97.81 180 LEU A C 1
ATOM 1338 O O . LEU A 1 180 ? -6.849 -2.106 18.669 1.00 97.81 180 LEU A O 1
ATOM 1342 N N . LEU A 1 181 ? -6.884 -0.507 17.083 1.00 97.69 181 LEU A N 1
ATOM 1343 C CA . LEU A 1 181 ? -7.389 0.557 17.960 1.00 97.69 181 LEU A CA 1
ATOM 1344 C C . LEU A 1 181 ? -8.752 0.205 18.563 1.00 97.69 181 LEU A C 1
ATOM 1346 O O . LEU A 1 181 ? -8.919 0.318 19.774 1.00 97.69 181 LEU A O 1
ATOM 1350 N N . ALA A 1 182 ? -9.678 -0.325 17.761 1.00 95.88 182 ALA A N 1
ATOM 1351 C CA . ALA A 1 182 ? -10.965 -0.809 18.256 1.00 95.88 182 ALA A CA 1
ATOM 1352 C C . ALA A 1 182 ? -10.794 -1.919 19.311 1.00 95.88 182 ALA A C 1
ATOM 1354 O O . ALA A 1 182 ? -11.515 -1.964 20.305 1.00 95.88 182 ALA A O 1
ATOM 1355 N N . GLY A 1 183 ? -9.799 -2.796 19.134 1.00 96.25 183 GLY A N 1
ATOM 1356 C CA . GLY A 1 183 ? -9.436 -3.798 20.138 1.00 96.25 183 GLY A CA 1
ATOM 1357 C C . GLY A 1 183 ? -8.887 -3.198 21.438 1.00 96.25 183 GLY A C 1
ATOM 1358 O O . GLY A 1 183 ? -9.140 -3.750 22.507 1.00 96.25 183 GLY A O 1
ATOM 1359 N N . VAL A 1 184 ? -8.155 -2.081 21.362 1.00 96.81 184 VAL A N 1
ATOM 1360 C CA . VAL A 1 184 ? -7.664 -1.350 22.543 1.00 96.81 184 VAL A CA 1
ATOM 1361 C C . VAL A 1 184 ? -8.832 -0.780 23.339 1.00 96.81 184 VAL A C 1
ATOM 1363 O O . VAL A 1 184 ? -8.862 -0.947 24.556 1.00 96.81 184 VAL A O 1
ATOM 1366 N N . ASP A 1 185 ? -9.796 -0.138 22.677 1.00 95.81 185 ASP A N 1
ATOM 1367 C CA . ASP A 1 185 ? -10.940 0.450 23.383 1.00 95.81 185 ASP A CA 1
ATOM 1368 C C . ASP A 1 185 ? -11.843 -0.620 23.985 1.00 95.81 185 ASP A C 1
ATOM 1370 O O . ASP A 1 185 ? -12.291 -0.474 25.118 1.00 95.81 185 ASP A O 1
ATOM 1374 N N . ALA A 1 186 ? -12.063 -1.722 23.262 1.00 94.75 186 ALA A N 1
ATOM 1375 C CA . ALA A 1 186 ? -12.817 -2.852 23.783 1.00 94.75 186 ALA A CA 1
ATOM 1376 C C . ALA A 1 186 ? -12.151 -3.407 25.055 1.00 94.75 186 ALA A C 1
ATOM 1378 O O . ALA A 1 186 ? -12.812 -3.563 26.080 1.00 94.75 186 ALA A O 1
ATOM 1379 N N . ALA A 1 187 ? -10.826 -3.603 25.039 1.00 93.81 187 ALA A N 1
ATOM 1380 C CA . ALA A 1 187 ? -10.081 -4.041 26.217 1.00 93.81 187 ALA A CA 1
ATOM 1381 C C . ALA A 1 187 ? -10.156 -3.029 27.376 1.00 93.81 187 ALA A C 1
ATOM 1383 O O . ALA A 1 187 ? -10.287 -3.438 28.527 1.00 93.81 187 ALA A O 1
ATOM 1384 N N . ALA A 1 188 ? -10.116 -1.723 27.086 1.00 92.44 188 ALA A N 1
ATOM 1385 C CA . ALA A 1 188 ? -10.292 -0.673 28.092 1.00 92.44 188 ALA A CA 1
ATOM 1386 C C . ALA A 1 188 ? -11.703 -0.681 28.711 1.00 92.44 188 ALA A C 1
ATOM 1388 O O . ALA A 1 188 ? -11.855 -0.367 29.887 1.00 92.44 188 ALA A O 1
ATOM 1389 N N . ALA A 1 189 ? -12.715 -1.096 27.946 1.00 92.75 189 ALA A N 1
ATOM 1390 C CA . ALA A 1 189 ? -14.085 -1.310 28.408 1.00 92.75 189 ALA A CA 1
ATOM 1391 C C . ALA A 1 189 ? -14.309 -2.683 29.078 1.00 92.75 189 ALA A C 1
ATOM 1393 O O . ALA A 1 189 ? -15.444 -3.044 29.376 1.00 92.75 189 ALA A O 1
ATOM 1394 N N . GLY A 1 190 ? -13.255 -3.480 29.293 1.00 92.06 190 GLY A N 1
ATOM 1395 C CA . GLY A 1 190 ? -13.359 -4.826 29.871 1.00 92.06 190 GLY A CA 1
ATOM 1396 C C . GLY A 1 190 ? -13.896 -5.893 28.907 1.00 92.06 190 GLY A C 1
ATOM 1397 O O . GLY A 1 190 ? -14.139 -7.026 29.316 1.00 92.06 190 GLY A O 1
ATOM 1398 N N . VAL A 1 191 ? -14.055 -5.564 27.621 1.00 88.25 191 VAL A N 1
ATOM 1399 C CA . VAL A 1 191 ? -14.557 -6.457 26.573 1.00 88.25 191 VAL A CA 1
ATOM 1400 C C . VAL A 1 191 ? -13.395 -6.908 25.687 1.00 88.25 191 VAL A C 1
ATOM 1402 O O . VAL A 1 191 ? -12.941 -6.199 24.795 1.00 88.25 191 VAL A O 1
ATOM 1405 N N . GLY A 1 192 ? -12.903 -8.126 25.898 1.00 84.75 192 GLY A N 1
ATOM 1406 C CA . GLY A 1 192 ? -11.881 -8.732 25.041 1.00 84.75 192 GLY A CA 1
ATOM 1407 C C . GLY A 1 192 ? -10.699 -9.303 25.811 1.00 84.75 192 GLY A C 1
ATOM 1408 O O . GLY A 1 192 ? -10.611 -9.218 27.031 1.00 84.75 192 GLY A O 1
ATOM 1409 N N . THR A 1 193 ? -9.781 -9.937 25.082 1.00 89.31 193 THR A N 1
ATOM 1410 C CA . THR A 1 193 ? -8.644 -10.646 25.680 1.00 89.31 193 THR A CA 1
ATOM 1411 C C . THR A 1 193 ? -7.319 -9.993 25.305 1.00 89.31 193 THR A C 1
ATOM 1413 O O . THR A 1 193 ? -7.108 -9.582 24.160 1.00 89.31 193 THR A O 1
ATOM 1416 N N . ALA A 1 194 ? -6.370 -9.978 26.248 1.00 89.12 194 ALA A N 1
ATOM 1417 C CA . ALA A 1 194 ? -5.003 -9.511 26.002 1.00 89.12 194 ALA A CA 1
ATOM 1418 C C . ALA A 1 194 ? -4.326 -10.271 24.844 1.00 89.12 194 ALA A C 1
ATOM 1420 O O . ALA A 1 194 ? -3.551 -9.697 24.078 1.00 89.12 194 ALA A O 1
ATOM 1421 N N . ARG A 1 195 ? -4.663 -11.559 24.676 1.00 92.25 195 ARG A N 1
ATOM 1422 C CA . ARG A 1 195 ? -4.194 -12.390 23.561 1.00 92.25 195 ARG A CA 1
ATOM 1423 C C . ARG A 1 195 ? -4.662 -11.846 22.211 1.00 92.25 195 ARG A C 1
ATOM 1425 O O . ARG A 1 195 ? -3.832 -11.689 21.323 1.00 92.25 195 ARG A O 1
ATOM 1432 N N . SER A 1 196 ? -5.952 -11.530 22.072 1.00 92.88 196 SER A N 1
ATOM 1433 C CA . SER A 1 196 ? -6.514 -10.965 20.836 1.00 92.88 196 SER A CA 1
ATOM 1434 C C . SER A 1 196 ? -5.825 -9.651 20.460 1.00 92.88 196 SER A C 1
ATOM 1436 O O . SER A 1 196 ? -5.393 -9.476 19.319 1.00 92.88 196 SER A O 1
ATOM 1438 N N . LEU A 1 197 ? -5.621 -8.767 21.442 1.00 95.12 197 LEU A N 1
ATOM 1439 C CA . LEU A 1 197 ? -4.938 -7.493 21.228 1.00 95.12 197 LEU A CA 1
ATOM 1440 C C . LEU A 1 197 ? -3.484 -7.683 20.768 1.00 95.12 197 LEU A C 1
ATOM 1442 O O . LEU A 1 197 ? -3.054 -7.060 19.798 1.00 95.12 197 LEU A O 1
ATOM 1446 N N . ARG A 1 198 ? -2.742 -8.587 21.420 1.00 96.06 198 ARG A N 1
ATOM 1447 C CA . ARG A 1 198 ? -1.357 -8.912 21.050 1.00 96.06 198 ARG A CA 1
ATOM 1448 C C . ARG A 1 198 ? -1.263 -9.477 19.634 1.00 96.06 198 ARG A C 1
ATOM 1450 O O . ARG A 1 198 ? -0.348 -9.119 18.902 1.00 96.06 198 ARG A O 1
ATOM 1457 N N . THR A 1 199 ? -2.199 -10.337 19.236 1.00 97.38 199 THR A N 1
ATOM 1458 C CA . THR A 1 199 ? -2.242 -10.875 17.872 1.00 97.38 199 THR A CA 1
ATOM 1459 C C . THR A 1 199 ? -2.429 -9.763 16.843 1.00 97.38 199 THR A C 1
ATOM 1461 O O . THR A 1 199 ? -1.670 -9.717 15.879 1.00 97.38 199 THR A O 1
ATOM 1464 N N . LYS A 1 200 ? -3.370 -8.833 17.056 1.00 97.75 200 LYS A N 1
ATOM 1465 C CA . LYS A 1 200 ? -3.563 -7.686 16.150 1.00 97.75 200 LYS A CA 1
ATOM 1466 C C . LYS A 1 200 ? -2.312 -6.810 16.059 1.00 97.75 200 LYS A C 1
ATOM 1468 O O . LYS A 1 200 ? -1.921 -6.410 14.969 1.00 97.75 200 LYS A O 1
ATOM 1473 N N . GLU A 1 201 ? -1.655 -6.562 17.190 1.00 97.94 201 GLU A N 1
ATOM 1474 C CA . GLU A 1 201 ? -0.423 -5.771 17.244 1.00 97.94 201 GLU A CA 1
ATOM 1475 C C . GLU A 1 201 ? 0.723 -6.426 16.456 1.00 97.94 201 GLU A C 1
ATOM 1477 O O . GLU A 1 201 ? 1.409 -5.749 15.692 1.00 97.94 201 GLU A O 1
ATOM 1482 N N . ILE A 1 202 ? 0.885 -7.749 16.571 1.00 98.19 202 ILE A N 1
ATOM 1483 C CA . ILE A 1 202 ? 1.861 -8.514 15.780 1.00 98.19 202 ILE A CA 1
ATOM 1484 C C . ILE A 1 202 ? 1.528 -8.443 14.289 1.00 98.19 202 ILE A C 1
ATOM 1486 O O . ILE A 1 202 ? 2.424 -8.224 13.481 1.00 98.19 202 ILE A O 1
ATOM 1490 N N . VAL A 1 203 ? 0.254 -8.597 13.914 1.00 98.38 203 VAL A N 1
ATOM 1491 C CA . VAL A 1 203 ? -0.176 -8.505 12.510 1.00 98.38 203 VAL A CA 1
ATOM 1492 C C . VAL A 1 203 ? 0.178 -7.139 11.923 1.00 98.38 203 VAL A C 1
ATOM 1494 O O . VAL A 1 203 ? 0.766 -7.087 10.846 1.00 98.38 203 VAL A O 1
ATOM 1497 N N . VAL A 1 204 ? -0.101 -6.043 12.638 1.00 98.50 204 VAL A N 1
ATOM 1498 C CA . VAL A 1 204 ? 0.301 -4.694 12.206 1.00 98.50 204 VAL A CA 1
ATOM 1499 C C . VAL A 1 204 ? 1.821 -4.591 12.084 1.00 98.50 204 VAL A C 1
ATOM 1501 O O . VAL A 1 204 ? 2.311 -4.091 11.076 1.00 98.50 204 VAL A O 1
ATOM 1504 N N . GLY A 1 205 ? 2.575 -5.101 13.062 1.00 98.12 205 GLY A N 1
ATOM 1505 C CA . GLY A 1 205 ? 4.036 -5.022 13.038 1.00 98.12 205 GLY A CA 1
ATOM 1506 C C . GLY A 1 205 ? 4.705 -5.838 11.934 1.00 98.12 205 GLY A C 1
ATOM 1507 O O . GLY A 1 205 ? 5.725 -5.410 11.402 1.00 98.12 205 GLY A O 1
ATOM 1508 N N . LEU A 1 206 ? 4.115 -6.968 11.536 1.00 97.75 206 LEU A N 1
ATOM 1509 C CA . LEU A 1 206 ? 4.564 -7.751 10.380 1.00 97.75 206 LEU A CA 1
ATOM 1510 C C . LEU A 1 206 ? 4.139 -7.116 9.051 1.00 97.75 206 LEU A C 1
ATOM 1512 O O . LEU A 1 206 ? 4.855 -7.229 8.060 1.00 97.75 206 LEU A O 1
ATOM 1516 N N . TYR A 1 207 ? 2.988 -6.440 9.025 1.00 98.25 207 TYR A N 1
ATOM 1517 C CA . TYR A 1 207 ? 2.470 -5.789 7.827 1.00 98.25 207 TYR A CA 1
ATOM 1518 C C . TYR A 1 207 ? 3.168 -4.459 7.521 1.00 98.25 207 TYR A C 1
ATOM 1520 O O . TYR A 1 207 ? 3.419 -4.145 6.364 1.00 98.25 207 TYR A O 1
ATOM 1528 N N . ALA A 1 208 ? 3.500 -3.656 8.532 1.00 97.44 208 ALA A N 1
ATOM 1529 C CA . ALA A 1 208 ? 4.034 -2.309 8.333 1.00 97.44 208 ALA A CA 1
ATOM 1530 C C . ALA A 1 208 ? 5.308 -2.245 7.454 1.00 97.44 208 ALA A C 1
ATOM 1532 O O . ALA A 1 208 ? 5.381 -1.347 6.610 1.00 97.44 208 ALA A O 1
ATOM 1533 N N . PRO A 1 209 ? 6.279 -3.182 7.552 1.00 97.31 209 PRO A N 1
ATOM 1534 C CA . PRO A 1 209 ? 7.408 -3.232 6.624 1.00 97.31 209 PRO A CA 1
ATOM 1535 C C . PRO A 1 209 ? 6.984 -3.401 5.160 1.00 97.31 209 PRO A C 1
ATOM 1537 O O . PRO A 1 209 ? 7.618 -2.816 4.284 1.00 97.31 209 PRO A O 1
ATOM 1540 N N . LEU A 1 210 ? 5.893 -4.134 4.885 1.00 96.38 210 LEU A N 1
ATOM 1541 C CA . LEU A 1 210 ? 5.349 -4.295 3.533 1.00 96.38 210 LEU A CA 1
ATOM 1542 C C . LEU A 1 210 ? 4.927 -2.947 2.935 1.00 96.38 210 LEU A C 1
ATOM 1544 O O . LEU A 1 210 ? 5.194 -2.694 1.766 1.00 96.38 210 LEU A O 1
ATOM 1548 N N . ALA A 1 211 ? 4.310 -2.067 3.729 1.00 96.38 211 ALA A N 1
ATOM 1549 C CA . ALA A 1 211 ? 3.917 -0.735 3.267 1.00 96.38 211 ALA A CA 1
ATOM 1550 C C . ALA A 1 211 ? 5.132 0.121 2.875 1.00 96.38 211 ALA A C 1
ATOM 1552 O O . ALA A 1 211 ? 5.108 0.771 1.830 1.00 96.38 211 ALA A O 1
ATOM 1553 N N . PHE A 1 212 ? 6.212 0.064 3.663 1.00 95.81 212 PHE A N 1
ATOM 1554 C CA . PHE A 1 212 ? 7.465 0.755 3.348 1.00 95.81 212 PHE A CA 1
ATOM 1555 C C . PHE A 1 212 ? 8.089 0.255 2.038 1.00 95.81 212 PHE A C 1
ATOM 1557 O O . PHE A 1 212 ? 8.389 1.060 1.155 1.00 95.81 212 PHE A O 1
ATOM 1564 N N . VAL A 1 213 ? 8.232 -1.065 1.874 1.00 95.19 213 VAL A N 1
ATOM 1565 C CA . VAL A 1 213 ? 8.832 -1.644 0.655 1.00 95.19 213 VAL A CA 1
ATOM 1566 C C . VAL A 1 213 ? 7.913 -1.561 -0.565 1.00 95.19 213 VAL A C 1
ATOM 1568 O O . VAL A 1 213 ? 8.396 -1.615 -1.697 1.00 95.19 213 VAL A O 1
ATOM 1571 N N . ALA A 1 214 ? 6.599 -1.427 -0.358 1.00 94.38 214 ALA A N 1
ATOM 1572 C CA . ALA A 1 214 ? 5.646 -1.146 -1.421 1.00 94.38 214 ALA A CA 1
ATOM 1573 C C . ALA A 1 214 ? 5.890 0.249 -1.992 1.00 94.38 214 ALA A C 1
ATOM 1575 O O . ALA A 1 214 ? 6.158 0.377 -3.187 1.00 94.38 214 ALA A O 1
ATOM 1576 N N . HIS A 1 215 ? 5.838 1.283 -1.145 1.00 94.25 215 HIS A N 1
ATOM 1577 C CA . HIS A 1 215 ? 6.059 2.654 -1.583 1.00 94.25 215 HIS A CA 1
ATOM 1578 C C . HIS A 1 215 ? 6.324 3.614 -0.408 1.00 94.25 215 HIS A C 1
ATOM 1580 O O . HIS A 1 215 ? 5.514 3.726 0.514 1.00 94.25 215 HIS A O 1
ATOM 1586 N N . GLY A 1 216 ? 7.418 4.382 -0.476 1.00 91.44 216 GLY A N 1
ATOM 1587 C CA . GLY A 1 216 ? 7.870 5.245 0.626 1.00 91.44 216 GLY A CA 1
ATOM 1588 C C . GLY A 1 216 ? 6.865 6.335 1.020 1.00 91.44 216 GLY A C 1
ATOM 1589 O O . GLY A 1 216 ? 6.559 6.488 2.200 1.00 91.44 216 GLY A O 1
ATOM 1590 N N . HIS A 1 217 ? 6.277 7.044 0.049 1.00 91.44 217 HIS A N 1
ATOM 1591 C CA . HIS A 1 217 ? 5.279 8.085 0.341 1.00 91.44 217 HIS A CA 1
ATOM 1592 C C . HIS A 1 217 ? 3.993 7.518 0.955 1.00 91.44 217 HIS A C 1
ATOM 1594 O O . HIS A 1 217 ? 3.457 8.090 1.901 1.00 91.44 217 HIS A O 1
ATOM 1600 N N . ALA A 1 218 ? 3.518 6.368 0.468 1.00 94.31 218 ALA A N 1
ATOM 1601 C CA . ALA A 1 218 ? 2.326 5.719 1.007 1.00 94.31 218 ALA A CA 1
ATOM 1602 C C . ALA A 1 218 ? 2.557 5.250 2.452 1.00 94.31 218 ALA A C 1
ATOM 1604 O O . ALA A 1 218 ? 1.660 5.341 3.284 1.00 94.31 218 ALA A O 1
ATOM 1605 N N . PHE A 1 219 ? 3.779 4.822 2.784 1.00 96.94 219 PHE A N 1
ATOM 1606 C CA . PHE A 1 219 ? 4.167 4.525 4.160 1.00 96.94 219 PHE A CA 1
ATOM 1607 C C . PHE A 1 219 ? 4.142 5.765 5.066 1.00 96.94 219 PHE A C 1
ATOM 1609 O O . PHE A 1 219 ? 3.631 5.688 6.180 1.00 96.94 219 PHE A O 1
ATOM 1616 N N . LEU A 1 220 ? 4.614 6.925 4.601 1.00 96.81 220 LEU A N 1
ATOM 1617 C CA . LEU A 1 220 ? 4.516 8.168 5.379 1.00 96.81 220 LEU A CA 1
ATOM 1618 C C . LEU A 1 220 ? 3.056 8.590 5.608 1.00 96.81 220 LEU A C 1
ATOM 1620 O O . LEU A 1 220 ? 2.687 8.949 6.726 1.00 96.81 220 LEU A O 1
ATOM 1624 N N . LEU A 1 221 ? 2.210 8.487 4.579 1.00 97.38 221 LEU A N 1
ATOM 1625 C CA . LEU A 1 221 ? 0.771 8.743 4.698 1.00 97.38 221 LEU A CA 1
ATOM 1626 C C . LEU A 1 221 ? 0.086 7.748 5.649 1.00 97.38 221 LEU A C 1
ATOM 1628 O O . LEU A 1 221 ? -0.782 8.146 6.432 1.00 97.38 221 LEU A O 1
ATOM 1632 N N . LEU A 1 222 ? 0.510 6.479 5.652 1.00 98.00 222 LEU A N 1
ATOM 1633 C CA . LEU A 1 222 ? 0.066 5.490 6.634 1.00 98.00 222 LEU A CA 1
ATOM 1634 C C . LEU A 1 222 ? 0.417 5.934 8.057 1.00 98.00 222 LEU A C 1
ATOM 1636 O O . LEU A 1 222 ? -0.452 5.949 8.920 1.00 98.00 222 LEU A O 1
ATOM 1640 N N . LEU A 1 223 ? 1.673 6.307 8.316 1.00 98.38 223 LEU A N 1
ATOM 1641 C CA . LEU A 1 223 ? 2.103 6.747 9.646 1.00 98.38 223 LEU A CA 1
ATOM 1642 C C . LEU A 1 223 ? 1.326 7.983 10.110 1.00 98.38 223 LEU A C 1
ATOM 1644 O O . LEU A 1 223 ? 0.878 8.026 11.256 1.00 98.38 223 LEU A O 1
ATOM 1648 N N . LEU A 1 224 ? 1.120 8.955 9.217 1.00 98.31 224 LEU A N 1
ATOM 1649 C CA . LEU A 1 224 ? 0.355 10.165 9.507 1.00 98.31 224 LEU A CA 1
ATOM 1650 C C . LEU A 1 224 ? -1.095 9.836 9.881 1.00 98.31 224 LEU A C 1
ATOM 1652 O O . LEU A 1 224 ? -1.572 10.248 10.937 1.00 98.31 224 LEU A O 1
ATOM 1656 N N . THR A 1 225 ? -1.791 9.066 9.043 1.00 98.12 225 THR A N 1
ATOM 1657 C CA . THR A 1 225 ? -3.195 8.692 9.281 1.00 98.12 225 THR A CA 1
ATOM 1658 C C . THR A 1 225 ? -3.356 7.841 10.539 1.00 98.12 225 THR A C 1
ATOM 1660 O O . THR A 1 225 ? -4.277 8.079 11.322 1.00 98.12 225 THR A O 1
ATOM 1663 N N . CYS A 1 226 ? -2.427 6.916 10.794 1.00 98.00 226 CYS A N 1
ATOM 1664 C CA . CYS A 1 226 ? -2.393 6.123 12.019 1.00 98.00 226 CYS A CA 1
ATOM 1665 C C . CYS A 1 226 ? -2.143 6.979 13.270 1.00 98.00 226 CYS A C 1
ATOM 1667 O O . CYS A 1 226 ? -2.782 6.767 14.303 1.00 98.00 226 CYS A O 1
ATOM 1669 N N . GLY A 1 227 ? -1.236 7.957 13.180 1.00 97.75 227 GLY A N 1
ATOM 1670 C CA . GLY A 1 227 ? -0.954 8.905 14.255 1.00 97.75 227 GLY A CA 1
ATOM 1671 C C . GLY A 1 227 ? -2.180 9.748 14.598 1.00 97.75 227 GLY A C 1
ATOM 1672 O O . GLY A 1 227 ? -2.583 9.801 15.760 1.00 97.75 227 GLY A O 1
ATOM 1673 N N . VAL A 1 228 ? -2.827 10.328 13.581 1.00 98.00 228 VAL A N 1
ATOM 1674 C CA . VAL A 1 228 ? -4.067 11.104 13.741 1.00 98.00 228 VAL A CA 1
ATOM 1675 C C . VAL A 1 228 ? -5.176 10.246 14.357 1.00 98.00 228 VAL A C 1
ATOM 1677 O O . VAL A 1 228 ? -5.817 10.671 15.318 1.00 98.00 228 VAL A O 1
ATOM 1680 N N . SER A 1 229 ? -5.391 9.019 13.872 1.00 97.12 229 SER A N 1
ATOM 1681 C CA . SER A 1 229 ? -6.464 8.161 14.390 1.00 97.12 229 SER A CA 1
ATOM 1682 C C . SER A 1 229 ? -6.229 7.692 15.834 1.00 97.12 229 SER A C 1
ATOM 1684 O O . SER A 1 229 ? -7.193 7.522 16.586 1.00 97.12 229 SER A O 1
ATOM 1686 N N . ALA A 1 230 ? -4.972 7.533 16.263 1.00 97.31 230 ALA A N 1
ATOM 1687 C CA . ALA A 1 230 ? -4.647 7.191 17.648 1.00 97.31 230 ALA A CA 1
ATOM 1688 C C . ALA A 1 230 ? -4.973 8.311 18.640 1.00 97.31 230 ALA A C 1
ATOM 1690 O O . ALA A 1 230 ? -5.377 8.013 19.766 1.00 97.31 230 ALA A O 1
ATOM 1691 N N . ILE A 1 231 ? -4.814 9.575 18.237 1.00 97.44 231 ILE A N 1
ATOM 1692 C CA . ILE A 1 231 ? -5.025 10.729 19.122 1.00 97.44 231 ILE A CA 1
ATOM 1693 C C . ILE A 1 231 ? -6.440 11.311 19.035 1.00 97.44 231 ILE A C 1
ATOM 1695 O O . ILE A 1 231 ? -6.894 11.942 19.988 1.00 97.44 231 ILE A O 1
ATOM 1699 N N . ALA A 1 232 ? -7.157 11.092 17.929 1.00 95.38 232 ALA A N 1
ATOM 1700 C CA . ALA A 1 232 ? -8.455 11.721 17.702 1.00 95.38 232 ALA A CA 1
ATOM 1701 C C . ALA A 1 232 ? -9.518 11.291 18.734 1.00 95.38 232 ALA A C 1
ATOM 1703 O O . ALA A 1 232 ? -10.230 12.134 19.285 1.00 95.38 232 ALA A O 1
ATOM 1704 N N . THR A 1 233 ? -9.614 9.994 19.050 1.00 88.88 233 THR A N 1
ATOM 1705 C CA . THR A 1 233 ? -10.729 9.424 19.837 1.00 88.88 233 THR A CA 1
ATOM 1706 C C . THR A 1 233 ? -10.294 8.311 20.806 1.00 88.88 233 THR A C 1
ATOM 1708 O O . THR A 1 233 ? -9.133 7.905 20.813 1.00 88.88 233 THR A O 1
ATOM 1711 N N . GLY A 1 234 ? -11.232 7.823 21.630 1.00 92.44 234 GLY A N 1
ATOM 1712 C CA . GLY A 1 234 ? -11.095 6.626 22.478 1.00 92.44 234 GLY A CA 1
ATOM 1713 C C . GLY A 1 234 ? -10.024 6.699 23.568 1.00 92.44 234 GLY A C 1
ATOM 1714 O O . GLY A 1 234 ? -9.723 7.771 24.095 1.00 92.44 234 GLY A O 1
ATOM 1715 N N . ALA A 1 235 ? -9.444 5.548 23.922 1.00 93.19 235 ALA A N 1
ATOM 1716 C CA . ALA A 1 235 ? -8.429 5.424 24.971 1.00 93.19 235 ALA A CA 1
ATOM 1717 C C . ALA A 1 235 ? -7.042 5.916 24.497 1.00 93.19 235 ALA A C 1
ATOM 1719 O O . ALA A 1 235 ? -6.096 5.136 24.362 1.00 93.19 235 ALA A O 1
ATOM 1720 N N . ARG A 1 236 ? -6.923 7.225 24.230 1.00 95.75 236 ARG A N 1
ATOM 1721 C CA . ARG A 1 236 ? -5.786 7.883 23.547 1.00 95.75 236 ARG A CA 1
ATOM 1722 C C . ARG A 1 236 ? -4.409 7.407 24.015 1.00 95.75 236 ARG A C 1
ATOM 1724 O O . ARG A 1 236 ? -3.607 6.980 23.194 1.00 95.75 236 ARG A O 1
ATOM 1731 N N . ALA A 1 237 ? -4.137 7.418 25.321 1.00 95.69 237 ALA A N 1
ATOM 1732 C CA . ALA A 1 237 ? -2.835 7.004 25.852 1.00 95.69 237 ALA A CA 1
ATOM 1733 C C . ALA A 1 237 ? -2.499 5.539 25.506 1.00 95.69 237 ALA A C 1
ATOM 1735 O O . ALA A 1 237 ? -1.410 5.241 25.016 1.00 95.69 237 ALA A O 1
ATOM 1736 N N . ALA A 1 238 ? -3.456 4.624 25.685 1.00 94.75 238 ALA A N 1
ATOM 1737 C CA . ALA A 1 238 ? -3.275 3.206 25.375 1.00 94.75 238 ALA A CA 1
ATOM 1738 C C . ALA A 1 238 ? -3.126 2.949 23.866 1.00 94.75 238 ALA A C 1
ATOM 1740 O O . ALA A 1 238 ? -2.343 2.081 23.465 1.00 94.75 238 ALA A O 1
ATOM 1741 N N . ARG A 1 239 ? -3.849 3.720 23.042 1.00 97.00 239 ARG A N 1
ATOM 1742 C CA . ARG A 1 239 ? -3.764 3.702 21.576 1.00 97.00 239 ARG A CA 1
ATOM 1743 C C . ARG A 1 239 ? -2.399 4.191 21.083 1.00 97.00 239 ARG A C 1
ATOM 1745 O O . ARG A 1 239 ? -1.770 3.501 20.289 1.00 97.00 239 ARG A O 1
ATOM 1752 N N . VAL A 1 240 ? -1.895 5.314 21.605 1.00 97.44 240 VAL A N 1
ATOM 1753 C CA . VAL A 1 240 ? -0.575 5.873 21.244 1.00 97.44 240 VAL A CA 1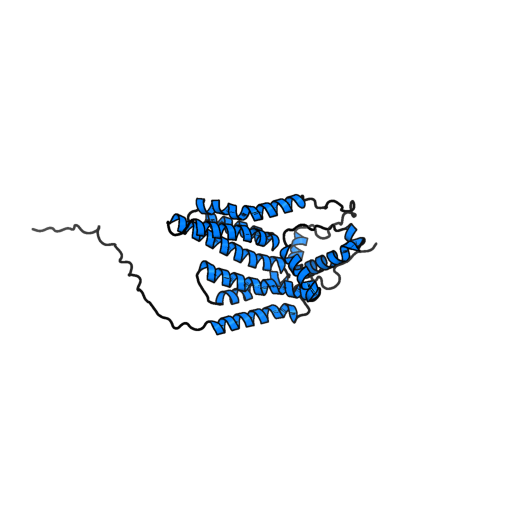
ATOM 1754 C C . VAL A 1 240 ? 0.553 4.883 21.540 1.00 97.44 240 VAL A C 1
ATOM 1756 O O . VAL A 1 240 ? 1.436 4.697 20.706 1.00 97.44 240 VAL A O 1
ATOM 1759 N N . VAL A 1 241 ? 0.494 4.161 22.666 1.00 97.19 241 VAL A N 1
ATOM 1760 C CA . VAL A 1 241 ? 1.483 3.113 22.990 1.00 97.19 241 VAL A CA 1
ATOM 1761 C C . VAL A 1 241 ? 1.534 2.012 21.922 1.00 97.19 241 VAL A C 1
ATOM 1763 O O . VAL A 1 241 ? 2.600 1.434 21.697 1.00 97.19 241 VAL A O 1
ATOM 1766 N N . ARG A 1 242 ? 0.429 1.736 21.210 1.00 97.25 242 ARG A N 1
ATOM 1767 C CA . ARG A 1 242 ? 0.423 0.765 20.100 1.00 97.25 242 ARG A CA 1
ATOM 1768 C C . ARG A 1 242 ? 1.232 1.225 18.893 1.00 97.25 242 ARG A C 1
ATOM 1770 O O . ARG A 1 242 ? 1.544 0.393 18.047 1.00 97.25 242 ARG A O 1
ATOM 1777 N N . GLY A 1 243 ? 1.647 2.492 18.835 1.00 96.81 243 GLY A N 1
ATOM 1778 C CA . GLY A 1 243 ? 2.591 2.986 17.831 1.00 96.81 243 GLY A CA 1
ATOM 1779 C C . GLY A 1 243 ? 3.886 2.166 17.778 1.00 96.81 243 GLY A C 1
ATOM 1780 O O . GLY A 1 243 ? 4.501 2.062 16.721 1.00 96.81 243 GLY A O 1
ATOM 1781 N N . ARG A 1 244 ? 4.246 1.470 18.870 1.00 97.69 244 ARG A N 1
ATOM 1782 C CA . ARG A 1 244 ? 5.365 0.515 18.900 1.00 97.69 244 ARG A CA 1
ATOM 1783 C C . ARG A 1 244 ? 5.250 -0.618 17.870 1.00 97.69 244 ARG A C 1
ATOM 1785 O O . ARG A 1 244 ? 6.270 -1.188 17.496 1.00 97.69 244 ARG A O 1
ATOM 1792 N N . ALA A 1 245 ? 4.046 -0.926 17.382 1.00 97.81 245 ALA A N 1
ATOM 1793 C CA . ALA A 1 245 ? 3.847 -1.876 16.290 1.00 97.81 245 ALA A CA 1
ATOM 1794 C C . ALA A 1 245 ? 4.605 -1.461 15.017 1.00 97.81 245 ALA A C 1
ATOM 1796 O O . ALA A 1 245 ? 5.018 -2.322 14.254 1.00 97.81 245 ALA A O 1
ATOM 1797 N N . PHE A 1 246 ? 4.857 -0.165 14.807 1.00 98.31 246 PHE A N 1
ATOM 1798 C CA . PHE A 1 246 ? 5.598 0.336 13.648 1.00 98.31 246 PHE A CA 1
ATOM 1799 C C . PHE A 1 246 ? 7.123 0.278 13.805 1.00 98.31 246 PHE A C 1
ATOM 1801 O O . PHE A 1 246 ? 7.825 0.537 12.830 1.00 98.31 246 PHE A O 1
ATOM 1808 N N . VAL A 1 247 ? 7.659 -0.093 14.977 1.00 98.12 247 VAL A N 1
ATOM 1809 C CA . VAL A 1 247 ? 9.115 -0.157 15.221 1.00 98.12 247 VAL A CA 1
ATOM 1810 C C . VAL A 1 247 ? 9.863 -0.992 14.172 1.00 98.12 247 VAL A C 1
ATOM 1812 O O . VAL A 1 247 ? 10.874 -0.495 13.681 1.00 98.12 247 VAL A O 1
ATOM 1815 N N . PRO A 1 248 ? 9.399 -2.186 13.743 1.00 97.50 248 PRO A N 1
ATOM 1816 C CA . PRO A 1 248 ? 10.083 -2.944 12.693 1.00 97.50 248 PRO A CA 1
ATOM 1817 C C . PRO A 1 248 ? 10.182 -2.182 11.363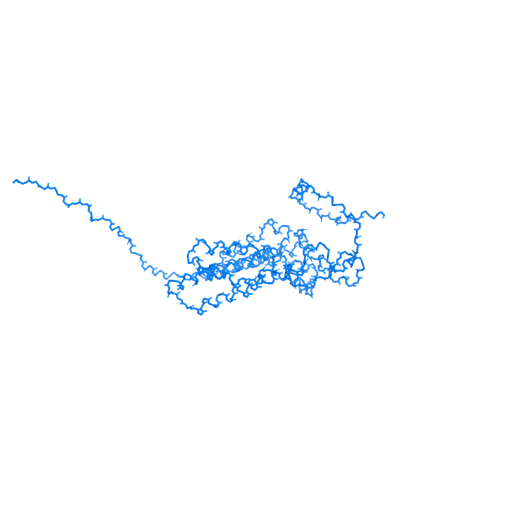 1.00 97.50 248 PRO A C 1
ATOM 1819 O O . PRO A 1 248 ? 11.233 -2.175 10.728 1.00 97.50 248 PRO A O 1
ATOM 1822 N N . ALA A 1 249 ? 9.106 -1.503 10.955 1.00 97.25 249 ALA A N 1
ATOM 1823 C CA . ALA A 1 249 ? 9.071 -0.740 9.709 1.00 97.25 249 ALA A CA 1
ATOM 1824 C C . ALA A 1 249 ? 9.927 0.530 9.787 1.00 97.25 249 ALA A C 1
ATOM 1826 O O . ALA A 1 249 ? 10.660 0.835 8.852 1.00 97.25 249 ALA A O 1
ATOM 1827 N N . LEU A 1 250 ? 9.876 1.243 10.917 1.00 97.56 250 LEU A N 1
ATOM 1828 C CA . LEU A 1 250 ? 10.710 2.418 11.176 1.00 97.56 250 LEU A CA 1
ATOM 1829 C C . LEU A 1 250 ? 12.192 2.049 11.267 1.00 97.56 250 LEU A C 1
ATOM 1831 O O . LEU A 1 250 ? 13.027 2.770 10.736 1.00 97.56 250 LEU A O 1
ATOM 1835 N N . GLY A 1 251 ? 12.518 0.915 11.890 1.00 96.62 251 GLY A N 1
ATOM 1836 C CA . GLY A 1 251 ? 13.877 0.384 11.946 1.00 96.62 251 GLY A CA 1
ATOM 1837 C C . GLY A 1 251 ? 14.413 0.050 10.556 1.00 96.62 251 GLY A C 1
ATOM 1838 O O . GLY A 1 251 ? 15.525 0.450 10.224 1.00 96.62 251 GLY A O 1
ATOM 1839 N N . LEU A 1 252 ? 13.602 -0.603 9.713 1.00 94.50 252 LEU A N 1
ATOM 1840 C CA . LEU A 1 252 ? 13.950 -0.844 8.311 1.00 94.50 252 LEU A CA 1
ATOM 1841 C C . LEU A 1 252 ? 14.145 0.473 7.547 1.00 94.50 252 LEU A C 1
ATOM 1843 O O . LEU A 1 252 ? 15.152 0.633 6.866 1.00 94.50 252 LEU A O 1
ATOM 1847 N N . ALA A 1 253 ? 13.226 1.430 7.683 1.00 92.25 253 ALA A N 1
ATOM 1848 C CA . ALA A 1 253 ? 13.325 2.722 7.010 1.00 92.25 253 ALA A CA 1
ATOM 1849 C C . ALA A 1 253 ? 14.576 3.507 7.437 1.00 92.25 253 ALA A C 1
ATOM 1851 O O . ALA A 1 253 ? 15.290 4.035 6.588 1.00 92.25 253 ALA A O 1
ATOM 1852 N N . ALA A 1 254 ? 14.875 3.537 8.738 1.00 92.12 254 ALA A N 1
ATOM 1853 C CA . ALA A 1 254 ? 16.064 4.182 9.284 1.00 92.12 254 ALA A CA 1
ATOM 1854 C C . ALA A 1 254 ? 17.354 3.495 8.818 1.00 92.12 254 ALA A C 1
ATOM 1856 O O . ALA A 1 254 ? 18.314 4.172 8.465 1.00 92.12 254 ALA A O 1
ATOM 1857 N N . TRP A 1 255 ? 17.365 2.159 8.767 1.00 90.69 255 TRP A N 1
ATOM 1858 C CA . TRP A 1 255 ? 18.486 1.387 8.236 1.00 90.69 255 TRP A CA 1
ATOM 1859 C C . TRP A 1 255 ? 18.755 1.707 6.761 1.00 90.69 255 TRP A C 1
ATOM 1861 O O . TRP A 1 255 ? 19.900 1.941 6.382 1.00 90.69 255 TRP A O 1
ATOM 1871 N N . VAL A 1 256 ? 17.707 1.774 5.937 1.00 86.69 256 VAL A N 1
ATOM 1872 C CA . VAL A 1 256 ? 17.828 2.136 4.516 1.00 86.69 256 VAL A CA 1
ATOM 1873 C C . VAL A 1 256 ? 18.323 3.569 4.352 1.00 86.69 256 VAL A C 1
ATOM 1875 O O . VAL A 1 256 ? 19.288 3.793 3.627 1.00 86.69 256 VAL A O 1
ATOM 1878 N N . ALA A 1 257 ? 17.743 4.521 5.087 1.00 83.75 257 ALA A N 1
ATOM 1879 C CA . ALA A 1 257 ? 18.191 5.912 5.072 1.00 83.75 257 ALA A CA 1
ATOM 1880 C C . ALA A 1 257 ? 19.662 6.054 5.506 1.00 83.75 257 ALA A C 1
ATOM 1882 O O . ALA A 1 257 ? 20.409 6.851 4.941 1.00 83.75 257 ALA A O 1
ATOM 1883 N N . TRP A 1 258 ? 20.099 5.251 6.481 1.00 84.25 258 TRP A N 1
ATOM 1884 C CA . TRP A 1 258 ? 21.493 5.195 6.913 1.00 84.25 258 TRP A CA 1
ATOM 1885 C C . TRP A 1 258 ? 22.424 4.646 5.828 1.00 84.25 258 TRP A C 1
ATOM 1887 O O . TRP A 1 258 ? 23.491 5.212 5.607 1.00 84.25 258 TRP A O 1
ATOM 1897 N N . LEU A 1 259 ? 22.037 3.571 5.133 1.00 76.38 259 LEU A N 1
ATOM 1898 C CA . LEU A 1 259 ? 22.827 3.017 4.029 1.00 76.38 259 LEU A CA 1
ATOM 1899 C C . LEU A 1 259 ? 22.962 4.003 2.865 1.00 76.38 259 LEU A C 1
ATOM 1901 O O . LEU A 1 259 ? 24.042 4.122 2.291 1.00 76.38 259 LEU A O 1
ATOM 1905 N N . GLU A 1 260 ? 21.891 4.730 2.553 1.00 70.38 260 GLU A N 1
ATOM 1906 C CA . GLU A 1 260 ? 21.859 5.707 1.462 1.00 70.38 260 GLU A CA 1
ATOM 1907 C C . GLU A 1 260 ? 22.600 7.017 1.808 1.00 70.38 260 GLU A C 1
ATOM 1909 O O . GLU A 1 260 ? 22.893 7.802 0.909 1.00 70.38 260 GLU A O 1
ATOM 1914 N N . ARG A 1 261 ? 22.951 7.245 3.089 1.00 61.56 261 ARG A N 1
ATOM 1915 C CA . ARG A 1 261 ? 23.764 8.359 3.643 1.00 61.56 261 ARG A CA 1
ATOM 1916 C C . ARG A 1 261 ? 23.460 9.774 3.126 1.00 61.56 261 ARG A C 1
ATOM 1918 O O . ARG A 1 261 ? 24.288 10.658 3.314 1.00 61.56 261 ARG A O 1
ATOM 1925 N N . GLY A 1 262 ? 22.326 10.024 2.470 1.00 46.91 262 GLY A N 1
ATOM 1926 C CA . GLY A 1 262 ? 21.983 11.336 1.904 1.00 46.91 262 GLY A CA 1
ATOM 1927 C C . GLY A 1 262 ? 23.029 11.927 0.943 1.00 46.91 262 GLY A C 1
ATOM 1928 O O . GLY A 1 262 ? 22.945 13.108 0.616 1.00 46.91 262 GLY A O 1
ATOM 1929 N N . ALA A 1 263 ? 24.021 11.144 0.508 1.00 45.50 263 ALA A N 1
ATOM 1930 C CA . ALA A 1 263 ? 25.035 11.590 -0.431 1.00 45.50 263 ALA A CA 1
ATOM 1931 C C . ALA A 1 263 ? 24.459 11.438 -1.837 1.00 45.50 263 ALA A C 1
ATOM 1933 O O . ALA A 1 263 ? 24.017 10.358 -2.224 1.00 45.50 263 ALA A O 1
ATOM 1934 N N . THR A 1 264 ? 24.464 12.519 -2.613 1.00 49.38 264 THR A N 1
ATOM 1935 C CA . THR A 1 264 ? 24.004 12.516 -4.010 1.00 49.38 264 THR A CA 1
ATOM 1936 C C . THR A 1 264 ? 24.849 11.607 -4.908 1.00 49.38 264 THR A C 1
ATOM 1938 O O . THR A 1 264 ? 24.418 11.260 -6.004 1.00 49.38 264 THR A O 1
ATOM 1941 N N . THR A 1 265 ? 26.024 11.186 -4.432 1.00 52.66 265 THR A N 1
ATOM 1942 C CA . THR A 1 265 ? 26.957 10.284 -5.106 1.00 52.66 265 THR A CA 1
ATOM 1943 C C . THR A 1 265 ? 27.243 9.048 -4.249 1.00 52.66 265 THR A C 1
ATOM 1945 O O . THR A 1 265 ? 27.893 9.140 -3.203 1.00 52.66 265 THR A O 1
ATOM 1948 N N . PRO A 1 266 ? 26.788 7.865 -4.685 1.00 54.56 266 PRO A N 1
ATOM 1949 C CA . PRO A 1 266 ? 27.097 6.610 -4.017 1.00 54.56 266 PRO A CA 1
ATOM 1950 C C . PRO A 1 266 ? 28.603 6.282 -4.008 1.00 54.56 266 PRO A C 1
ATOM 1952 O O . PRO A 1 266 ? 29.317 6.635 -4.955 1.00 54.56 266 PRO A O 1
ATOM 1955 N N . PRO A 1 267 ? 29.104 5.549 -2.996 1.00 54.97 267 PRO A N 1
ATOM 1956 C CA . PRO A 1 267 ? 30.470 5.025 -2.998 1.00 54.97 267 PRO A CA 1
ATOM 1957 C C . PRO A 1 267 ? 30.756 4.187 -4.257 1.00 54.97 267 PRO A C 1
ATOM 1959 O O . PRO A 1 267 ? 29.975 3.302 -4.595 1.00 54.97 267 PRO A O 1
ATOM 1962 N N . GLY A 1 268 ? 31.874 4.460 -4.940 1.00 57.91 268 GLY A N 1
ATOM 1963 C CA . GLY A 1 268 ? 32.252 3.795 -6.198 1.00 57.91 268 GLY A CA 1
ATOM 1964 C C . GLY A 1 268 ? 31.834 4.535 -7.475 1.00 57.91 268 GLY A C 1
ATOM 1965 O O . GLY A 1 268 ? 32.191 4.091 -8.562 1.00 57.91 268 GLY A O 1
ATOM 1966 N N . SER A 1 269 ? 31.131 5.667 -7.356 1.00 55.00 269 SER A N 1
ATOM 1967 C CA . SER A 1 269 ? 30.857 6.552 -8.496 1.00 55.00 269 SER A CA 1
ATOM 1968 C C . SER A 1 269 ? 32.158 7.149 -9.045 1.00 55.00 269 SER A C 1
ATOM 1970 O O . SER A 1 269 ? 33.041 7.536 -8.274 1.00 55.00 269 SER A O 1
ATOM 1972 N N . VAL A 1 270 ? 32.270 7.246 -10.371 1.00 56.34 270 VAL A N 1
ATOM 1973 C CA . VAL A 1 270 ? 33.420 7.866 -11.047 1.00 56.34 270 VAL A CA 1
ATOM 1974 C C . VAL A 1 270 ? 33.522 9.340 -10.618 1.00 56.34 270 VAL A C 1
ATOM 1976 O O . VAL A 1 270 ? 32.489 10.008 -10.507 1.00 56.34 270 VAL A O 1
ATOM 1979 N N . PRO A 1 271 ? 34.724 9.876 -10.333 1.00 54.66 271 PRO A N 1
ATOM 1980 C CA . PRO A 1 271 ? 34.865 11.266 -9.928 1.00 54.66 271 PRO A CA 1
ATOM 1981 C C . PRO A 1 271 ? 34.398 12.208 -11.043 1.00 54.66 271 PRO A C 1
ATOM 1983 O O . PRO A 1 271 ? 35.031 12.309 -12.086 1.00 54.66 271 PRO A O 1
ATOM 1986 N N . VAL A 1 272 ? 33.294 12.903 -10.757 1.00 54.56 272 VAL A N 1
ATOM 1987 C CA . VAL A 1 272 ? 32.811 14.138 -11.392 1.00 54.56 272 VAL A CA 1
ATOM 1988 C C . VAL A 1 272 ? 32.687 14.058 -12.918 1.00 54.56 272 VAL A C 1
ATOM 1990 O O . VAL A 1 272 ? 33.576 14.452 -13.668 1.00 54.56 272 VAL A O 1
ATOM 1993 N N . VAL A 1 273 ? 31.506 13.649 -13.386 1.00 53.19 273 VAL A N 1
ATOM 1994 C CA . VAL A 1 273 ? 31.010 14.094 -14.698 1.00 53.19 273 VAL A CA 1
ATOM 1995 C C . VAL A 1 273 ? 30.957 15.625 -14.666 1.00 53.19 273 VAL A C 1
ATOM 1997 O O . VAL A 1 273 ? 30.581 16.193 -13.634 1.00 53.19 273 VAL A O 1
ATOM 2000 N N . ALA A 1 274 ? 31.347 16.297 -15.756 1.00 55.72 274 ALA A N 1
ATOM 2001 C CA . ALA A 1 274 ? 31.225 17.750 -15.868 1.00 55.72 274 ALA A CA 1
ATOM 2002 C C . ALA A 1 274 ? 29.830 18.195 -15.381 1.00 55.72 274 ALA A C 1
ATOM 2004 O O . ALA A 1 274 ? 28.849 17.517 -15.703 1.00 55.72 274 ALA A O 1
ATOM 2005 N N . PRO A 1 275 ? 29.727 19.269 -14.575 1.00 51.97 275 PRO A N 1
ATOM 2006 C CA . PRO A 1 275 ? 28.462 19.681 -13.983 1.00 51.97 275 PRO A CA 1
ATOM 2007 C C . PRO A 1 275 ? 27.407 19.841 -15.079 1.00 51.97 275 PRO A C 1
ATOM 2009 O O . PRO A 1 275 ? 27.493 20.736 -15.919 1.00 51.97 275 PRO A O 1
ATOM 2012 N N . LEU A 1 276 ? 26.418 18.945 -15.077 1.00 52.84 276 LEU A N 1
ATOM 2013 C CA . LEU A 1 276 ? 25.247 19.074 -15.930 1.00 52.84 276 LEU A CA 1
ATOM 2014 C C . LEU A 1 276 ? 24.533 20.346 -15.483 1.00 52.84 276 LEU A C 1
ATOM 2016 O O . LEU A 1 276 ? 24.099 20.439 -14.337 1.00 52.84 276 LEU A O 1
ATOM 2020 N N . THR A 1 277 ? 24.459 21.340 -16.364 1.00 55.38 277 THR A N 1
ATOM 2021 C CA . THR A 1 277 ? 23.719 22.572 -16.081 1.00 55.38 277 THR A CA 1
ATOM 2022 C C . THR A 1 277 ? 22.238 22.233 -16.233 1.00 55.38 277 THR A C 1
ATOM 2024 O O . THR A 1 277 ? 21.818 21.924 -17.350 1.00 55.38 277 THR A O 1
ATOM 2027 N N . PRO A 1 278 ? 21.432 22.191 -15.156 1.00 52.94 278 PRO A N 1
ATOM 2028 C CA . PRO A 1 278 ? 20.049 21.762 -15.289 1.00 52.94 278 PRO A CA 1
ATOM 2029 C C . PRO A 1 278 ? 19.286 22.825 -16.078 1.00 52.94 278 PRO A C 1
ATOM 2031 O O . PRO A 1 278 ? 19.247 23.983 -15.672 1.00 52.94 278 PRO A O 1
ATOM 2034 N N . HIS A 1 279 ? 18.672 22.427 -17.193 1.00 53.91 279 HIS A N 1
ATOM 2035 C CA . HIS A 1 279 ? 17.895 23.332 -18.047 1.00 53.91 279 HIS A CA 1
ATOM 2036 C C . HIS A 1 279 ? 16.637 23.895 -17.363 1.00 53.91 279 HIS A C 1
ATOM 2038 O O . HIS A 1 279 ? 16.110 24.903 -17.817 1.00 53.91 279 HIS A O 1
ATOM 2044 N N . PHE A 1 280 ? 16.176 23.264 -16.275 1.00 55.41 280 PHE A N 1
ATOM 2045 C CA . PHE A 1 280 ? 14.996 23.672 -15.510 1.00 55.41 280 PHE A CA 1
ATOM 2046 C C . PHE A 1 280 ? 15.366 23.816 -14.027 1.00 55.41 280 PHE A C 1
ATOM 2048 O O . PHE A 1 280 ? 15.435 22.835 -13.282 1.00 55.41 280 PHE A O 1
ATOM 2055 N N . HIS A 1 281 ? 15.633 25.041 -13.588 1.00 51.38 281 HIS A N 1
ATOM 2056 C CA . HIS A 1 281 ? 16.087 25.371 -12.237 1.00 51.38 281 HIS A CA 1
ATOM 2057 C C . HIS A 1 281 ? 15.086 26.255 -11.474 1.00 51.38 281 HIS A C 1
ATOM 2059 O O . HIS A 1 281 ? 15.000 26.178 -10.242 1.00 51.38 281 HIS A O 1
ATOM 2065 N N . GLY A 1 282 ? 14.311 27.071 -12.191 1.00 65.19 282 GLY A N 1
ATOM 2066 C CA . GLY A 1 282 ? 13.402 28.071 -11.651 1.00 65.19 282 GLY A CA 1
ATOM 2067 C C . GLY A 1 282 ? 12.058 27.506 -11.163 1.00 65.19 282 GLY A C 1
ATOM 2068 O O . GLY A 1 282 ? 11.589 26.476 -11.646 1.00 65.19 282 GLY A O 1
ATOM 2069 N N . PRO A 1 283 ? 11.379 28.181 -10.215 1.00 65.69 283 PRO A N 1
ATOM 2070 C CA . PRO A 1 283 ? 10.023 27.815 -9.801 1.00 65.69 283 PRO A CA 1
ATOM 2071 C C . PRO A 1 283 ? 9.026 27.804 -10.970 1.00 65.69 283 PRO A C 1
ATOM 2073 O O . PRO A 1 283 ? 8.181 26.921 -11.034 1.00 65.69 283 PRO A O 1
ATOM 2076 N N . LEU A 1 284 ? 9.159 28.751 -11.905 1.00 66.00 284 LEU A N 1
ATOM 2077 C CA . LEU A 1 284 ? 8.300 28.909 -13.087 1.00 66.00 284 LEU A CA 1
ATOM 2078 C C . LEU A 1 284 ? 8.442 27.731 -14.062 1.00 66.00 284 LEU A C 1
ATOM 2080 O O . LEU A 1 284 ? 7.450 27.106 -14.412 1.00 66.00 284 LEU A O 1
ATOM 2084 N N . GLU A 1 285 ? 9.676 27.347 -14.373 1.00 60.50 285 GLU A N 1
ATOM 2085 C CA . GLU A 1 285 ? 10.016 26.164 -15.178 1.00 60.50 285 GLU A CA 1
ATOM 2086 C C . GLU A 1 285 ? 9.483 24.861 -14.545 1.00 60.50 285 GLU A C 1
ATOM 2088 O O . GLU A 1 285 ? 9.009 23.957 -15.231 1.00 60.50 285 GLU A O 1
ATOM 2093 N N . LYS A 1 286 ? 9.483 24.771 -13.207 1.00 57.62 286 LYS A N 1
ATOM 2094 C CA . LYS A 1 286 ? 8.877 23.642 -12.478 1.00 57.62 286 LYS A CA 1
ATOM 2095 C C . LYS A 1 286 ? 7.347 23.650 -12.528 1.00 57.62 286 LY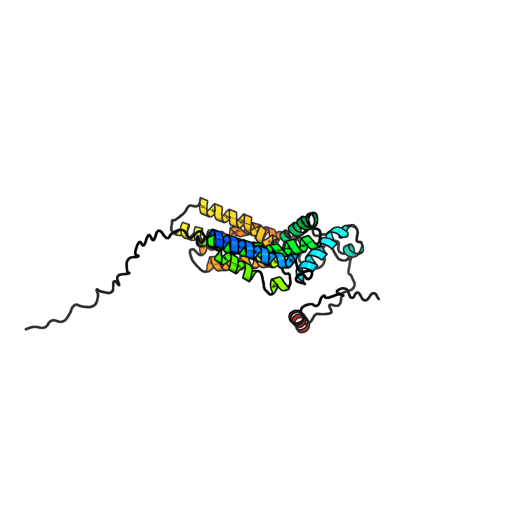S A C 1
ATOM 2097 O O . LYS A 1 286 ? 6.746 22.579 -12.527 1.00 57.62 286 LYS A O 1
ATOM 2102 N N . PHE A 1 287 ? 6.714 24.822 -12.583 1.00 55.47 287 PHE A N 1
ATOM 2103 C CA . PHE A 1 287 ? 5.272 24.943 -12.822 1.00 55.47 287 PHE A CA 1
ATOM 2104 C C . PHE A 1 287 ? 4.906 24.604 -14.272 1.00 55.47 287 PHE A C 1
ATOM 2106 O O . PHE A 1 287 ? 3.888 23.956 -14.502 1.00 55.47 287 PHE A O 1
ATOM 2113 N N . GLU A 1 288 ? 5.746 24.953 -15.245 1.00 55.56 288 GLU A N 1
ATOM 2114 C CA . GLU A 1 288 ? 5.561 24.570 -16.648 1.00 55.56 288 GLU A CA 1
ATOM 2115 C C . GLU A 1 288 ? 5.608 23.050 -16.846 1.00 55.56 288 GLU A C 1
ATOM 2117 O O . GLU A 1 288 ? 4.839 22.529 -17.650 1.00 55.56 288 GLU A O 1
ATOM 2122 N N . LEU A 1 289 ? 6.394 22.309 -16.055 1.00 52.09 289 LEU A N 1
ATOM 2123 C CA . LEU A 1 289 ? 6.364 20.836 -16.033 1.00 52.09 289 LEU A CA 1
ATOM 2124 C C . LEU A 1 289 ? 5.025 20.249 -15.548 1.00 52.09 289 LEU A C 1
ATOM 2126 O O . LEU A 1 289 ? 4.714 19.101 -15.860 1.00 52.09 289 LEU A O 1
ATOM 2130 N N . LEU A 1 290 ? 4.227 21.010 -14.790 1.00 47.81 290 LEU A N 1
ATOM 2131 C CA . LEU A 1 290 ? 2.887 20.596 -14.353 1.00 47.81 290 LEU A CA 1
ATOM 2132 C C . LEU A 1 290 ? 1.814 20.882 -15.415 1.00 47.81 290 LEU A C 1
ATOM 2134 O O . LEU A 1 290 ? 0.780 20.216 -15.429 1.00 47.81 290 LEU A O 1
ATOM 2138 N N . VAL A 1 291 ? 2.048 21.873 -16.283 1.00 50.44 291 VAL A N 1
ATOM 2139 C CA . VAL A 1 291 ? 1.105 22.333 -17.321 1.00 50.44 291 VAL A CA 1
ATOM 2140 C C . VAL A 1 291 ? 1.407 21.715 -18.683 1.00 50.44 291 VAL A C 1
ATOM 2142 O O . VAL A 1 291 ? 0.496 21.510 -19.481 1.00 50.44 291 VAL A O 1
ATOM 2145 N N . THR A 1 292 ? 2.668 21.376 -18.938 1.00 44.41 292 THR A N 1
ATOM 2146 C CA . THR A 1 292 ? 3.108 20.670 -20.136 1.00 44.41 292 THR A CA 1
ATOM 2147 C C . THR A 1 292 ? 3.085 19.183 -19.798 1.00 44.41 292 THR A C 1
ATOM 2149 O O . THR A 1 292 ? 4.066 18.687 -19.238 1.00 44.41 292 THR A O 1
ATOM 2152 N N . PRO A 1 293 ? 1.987 18.439 -20.062 1.00 40.56 293 PRO A N 1
ATOM 2153 C CA . PRO A 1 293 ? 2.052 16.991 -19.968 1.00 40.56 293 PRO A CA 1
ATOM 2154 C C . PRO A 1 293 ? 3.211 16.594 -20.861 1.00 40.56 293 PRO A C 1
ATOM 2156 O O . PRO A 1 293 ? 3.240 16.982 -22.028 1.00 40.56 293 PRO A O 1
ATOM 2159 N N . THR A 1 294 ? 4.210 15.929 -20.290 1.00 42.25 294 THR A N 1
ATOM 2160 C CA . THR A 1 294 ? 5.398 15.499 -21.011 1.00 42.25 294 THR A CA 1
ATOM 2161 C C . THR A 1 294 ? 4.936 14.659 -22.193 1.00 42.25 294 THR A C 1
ATOM 2163 O O . THR A 1 294 ? 4.728 13.453 -22.097 1.00 42.25 294 THR A O 1
ATOM 2166 N N . LEU A 1 295 ? 4.814 15.321 -23.341 1.00 33.81 295 LEU A N 1
ATOM 2167 C CA . LEU A 1 295 ? 5.083 14.792 -24.658 1.00 33.81 295 LEU A CA 1
ATOM 2168 C C . LEU A 1 295 ? 6.560 14.373 -24.641 1.00 33.81 295 LEU A C 1
ATOM 2170 O O . LEU A 1 295 ? 7.386 14.896 -25.374 1.00 33.81 295 LEU A O 1
ATOM 2174 N N . MET A 1 296 ? 6.901 13.368 -23.827 1.00 35.59 296 MET A N 1
ATOM 2175 C CA . MET A 1 296 ? 8.000 12.447 -24.107 1.00 35.59 296 MET A CA 1
ATOM 2176 C C . MET A 1 296 ? 7.559 11.541 -25.265 1.00 35.59 296 MET A C 1
ATOM 2178 O O . MET A 1 296 ? 7.622 10.318 -25.223 1.00 35.59 296 MET A O 1
ATOM 2182 N N . THR A 1 297 ? 7.044 12.152 -26.326 1.00 32.88 297 THR A N 1
ATOM 2183 C CA . THR A 1 297 ? 6.851 11.512 -27.607 1.00 32.88 297 THR A CA 1
ATOM 2184 C C . THR A 1 297 ? 8.143 11.727 -28.379 1.00 32.88 297 THR A C 1
ATOM 2186 O O . THR A 1 297 ? 8.447 12.837 -28.798 1.00 32.88 297 THR A O 1
ATOM 2189 N N . ARG A 1 298 ? 8.862 10.625 -28.598 1.00 31.19 298 ARG A N 1
ATOM 2190 C CA . ARG A 1 298 ? 9.818 10.389 -29.693 1.00 31.19 298 ARG A CA 1
ATOM 2191 C C . ARG A 1 298 ? 11.292 10.809 -29.603 1.00 31.19 298 ARG A C 1
ATOM 2193 O O . ARG A 1 298 ? 12.042 10.189 -30.347 1.00 31.19 298 ARG A O 1
ATOM 2200 N N . THR A 1 299 ? 11.762 11.700 -28.728 1.00 33.41 299 THR A N 1
ATOM 2201 C CA . THR A 1 299 ? 13.207 12.074 -28.716 1.00 33.41 299 THR A CA 1
ATOM 2202 C C . THR A 1 299 ? 13.756 12.439 -27.328 1.00 33.41 299 THR A C 1
ATOM 2204 O O . THR A 1 299 ? 14.418 13.451 -27.147 1.00 33.41 299 THR A O 1
ATOM 2207 N N . GLY A 1 300 ? 13.498 11.621 -26.306 1.00 31.00 300 GLY A N 1
ATOM 2208 C CA . GLY A 1 300 ? 13.924 11.887 -24.920 1.00 31.00 300 GLY A CA 1
ATOM 2209 C C . GLY A 1 300 ? 15.412 11.673 -24.606 1.00 31.00 300 GLY A C 1
ATOM 2210 O O . GLY A 1 300 ? 15.716 11.277 -23.487 1.00 31.00 300 GLY A O 1
ATOM 2211 N N . ILE A 1 301 ? 16.308 11.885 -25.574 1.00 29.25 301 ILE A N 1
ATOM 2212 C CA . ILE A 1 301 ? 17.759 11.990 -25.388 1.00 29.25 301 ILE A CA 1
ATOM 2213 C C . ILE A 1 301 ? 18.289 12.958 -26.460 1.00 29.25 301 ILE A C 1
ATOM 2215 O O . ILE A 1 301 ? 18.739 12.523 -27.516 1.00 29.25 301 ILE A O 1
ATOM 2219 N N . ASP A 1 302 ? 18.255 14.263 -26.196 1.00 29.78 302 ASP A N 1
ATOM 2220 C CA . ASP A 1 302 ? 19.169 15.192 -26.869 1.00 29.78 302 ASP A CA 1
ATOM 2221 C C . ASP A 1 302 ? 20.479 15.200 -26.074 1.00 29.78 302 ASP A C 1
ATOM 2223 O O . ASP A 1 302 ? 20.739 16.075 -25.250 1.00 29.78 302 ASP A O 1
ATOM 2227 N N . PHE A 1 303 ? 21.318 14.183 -26.294 1.00 27.94 303 PHE A N 1
ATOM 2228 C CA . PHE A 1 303 ? 22.749 14.401 -26.131 1.00 27.94 303 PHE A CA 1
ATOM 2229 C C . PHE A 1 303 ? 23.173 15.220 -27.345 1.00 27.94 303 PHE A C 1
ATOM 2231 O O . PHE A 1 303 ? 23.293 14.687 -28.447 1.00 27.94 303 PHE A O 1
ATOM 2238 N N . THR A 1 304 ? 23.428 16.512 -27.160 1.00 25.72 304 THR A N 1
ATOM 2239 C CA . THR A 1 304 ? 24.370 17.197 -28.041 1.00 25.72 304 THR A CA 1
ATOM 2240 C C . THR A 1 304 ? 25.721 16.516 -27.841 1.00 25.72 304 THR A C 1
ATOM 2242 O O . THR A 1 304 ? 26.444 16.819 -26.893 1.00 25.72 304 THR A O 1
ATOM 2245 N N . VAL A 1 305 ? 26.023 15.534 -28.691 1.00 27.78 305 VAL A N 1
ATOM 2246 C CA . VAL A 1 305 ? 27.394 15.085 -28.920 1.00 27.78 305 VAL A CA 1
ATOM 2247 C C . VAL A 1 305 ? 28.092 16.266 -29.585 1.00 27.78 305 VAL A C 1
ATOM 2249 O O . VAL A 1 305 ? 27.845 16.552 -30.757 1.00 27.78 305 VAL A O 1
ATOM 2252 N N . ALA A 1 306 ? 28.865 17.001 -28.791 1.00 30.53 306 ALA A N 1
ATOM 2253 C CA . ALA A 1 306 ? 29.897 17.905 -29.280 1.00 30.53 306 ALA A CA 1
ATOM 2254 C C . ALA A 1 306 ? 31.215 17.133 -29.384 1.00 30.53 306 ALA A C 1
ATOM 2256 O O . ALA A 1 306 ? 31.471 16.301 -28.480 1.00 30.53 306 ALA A O 1
#